Protein AF-0000000069292881 (afdb_homodimer)

Nearest PDB structures (foldseek):
  3htm-assembly1_B  TM=8.648E-01  e=7.165E-11  Homo sapiens
  4j8z-assembly1_A  TM=8.989E-01  e=6.958E-10  Homo sapiens
  4eoz-assembly2_A  TM=9.038E-01  e=1.812E-09  Homo sapiens
  8dwt-assembly1_B  TM=8.229E-01  e=1.657E-08  Homo sapiens
  8gq6-assembly1_A  TM=7.902E-01  e=1.306E-06  Homo sapiens

pLDDT: mean 70.7, std 28.18, range [20.44, 98.12]

Structure (mmCIF, N/CA/C/O backbone):
data_AF-0000000069292881-model_v1
#
loop_
_entity.id
_entity.type
_entity.pdbx_description
1 polymer 'BTB domain-containing protein'
#
loop_
_atom_site.group_PDB
_atom_site.id
_atom_site.type_symbol
_atom_site.label_atom_id
_atom_site.label_alt_id
_atom_site.label_comp_id
_atom_site.label_asym_id
_atom_site.label_entity_id
_atom_site.label_seq_id
_atom_site.pdbx_PDB_ins_code
_atom_site.Cartn_x
_atom_site.Cartn_y
_atom_site.Cartn_z
_atom_site.occupancy
_atom_site.B_iso_or_equiv
_atom_site.auth_seq_id
_atom_site.auth_comp_id
_atom_site.auth_asym_id
_atom_site.auth_atom_id
_atom_site.pdbx_PDB_model_num
ATOM 1 N N . MET A 1 1 ? 33.969 -64.875 -7.254 1 25.94 1 MET A N 1
ATOM 2 C CA . MET A 1 1 ? 33.594 -64.188 -6.016 1 25.94 1 MET A CA 1
ATOM 3 C C . MET A 1 1 ? 34 -62.75 -6.012 1 25.94 1 MET A C 1
ATOM 5 O O . MET A 1 1 ? 34.406 -62.219 -4.977 1 25.94 1 MET A O 1
ATOM 9 N N . GLU A 1 2 ? 34.031 -62.062 -7.16 1 20.44 2 GLU A N 1
ATOM 10 C CA . GLU A 1 2 ? 34.719 -60.844 -7.547 1 20.44 2 GLU A CA 1
ATOM 11 C C . GLU A 1 2 ? 34.062 -59.625 -6.945 1 20.44 2 GLU A C 1
ATOM 13 O O . GLU A 1 2 ? 32.844 -59.406 -7.137 1 20.44 2 GLU A O 1
ATOM 18 N N . ALA A 1 3 ? 34.625 -59.125 -5.781 1 24.98 3 ALA A N 1
ATOM 19 C CA . ALA A 1 3 ? 34.375 -58.031 -4.832 1 24.98 3 ALA A CA 1
ATOM 20 C C . ALA A 1 3 ? 34.312 -56.688 -5.543 1 24.98 3 ALA A C 1
ATOM 22 O O . ALA A 1 3 ? 35.344 -56.094 -5.828 1 24.98 3 ALA A O 1
ATOM 23 N N . THR A 1 4 ? 33.656 -56.625 -6.742 1 24.36 4 THR A N 1
ATOM 24 C CA . THR A 1 4 ? 33.75 -55.406 -7.531 1 24.36 4 THR A CA 1
ATOM 25 C C . THR A 1 4 ? 33.312 -54.188 -6.719 1 24.36 4 THR A C 1
ATOM 27 O O . THR A 1 4 ? 32.156 -54.156 -6.262 1 24.36 4 THR A O 1
ATOM 30 N N . LEU A 1 5 ? 34.156 -53.531 -6.012 1 27.02 5 LEU A N 1
ATOM 31 C CA . LEU A 1 5 ? 34.188 -52.375 -5.133 1 27.02 5 LEU A CA 1
ATOM 32 C C . LEU A 1 5 ? 33.5 -51.156 -5.793 1 27.02 5 LEU A C 1
ATOM 34 O O . LEU A 1 5 ? 34 -50.656 -6.805 1 27.02 5 LEU A O 1
ATOM 38 N N . LEU A 1 6 ? 32.188 -51.25 -5.98 1 27.22 6 LEU A N 1
ATOM 39 C CA . LEU A 1 6 ? 31.375 -50.156 -6.57 1 27.22 6 LEU A CA 1
ATOM 40 C C . LEU A 1 6 ? 31.688 -48.844 -5.902 1 27.22 6 LEU A C 1
ATOM 42 O O . LEU A 1 6 ? 31.578 -48.719 -4.68 1 27.22 6 LEU A O 1
ATOM 46 N N . ARG A 1 7 ? 32.719 -48.156 -6.43 1 26.05 7 ARG A N 1
ATOM 47 C CA . ARG A 1 7 ? 33.219 -46.812 -6.074 1 26.05 7 ARG A CA 1
ATOM 48 C C . ARG A 1 7 ? 32.062 -45.812 -5.996 1 26.05 7 ARG A C 1
ATOM 50 O O . ARG A 1 7 ? 31.328 -45.625 -6.969 1 26.05 7 ARG A O 1
ATOM 57 N N . LEU A 1 8 ? 31.391 -45.719 -4.848 1 27.27 8 LEU A N 1
ATOM 58 C CA . LEU A 1 8 ? 30.391 -44.781 -4.391 1 27.27 8 LEU A CA 1
ATOM 59 C C . LEU A 1 8 ? 30.812 -43.344 -4.699 1 27.27 8 LEU A C 1
ATOM 61 O O . LEU A 1 8 ? 31.812 -42.844 -4.152 1 27.27 8 LEU A O 1
ATOM 65 N N . ARG A 1 9 ? 30.766 -43 -6.07 1 23.75 9 ARG A N 1
ATOM 66 C CA . ARG A 1 9 ? 31.125 -41.656 -6.492 1 23.75 9 ARG A CA 1
ATOM 67 C C . ARG A 1 9 ? 30.359 -40.625 -5.684 1 23.75 9 ARG A C 1
ATOM 69 O O . ARG A 1 9 ? 29.141 -40.719 -5.527 1 23.75 9 ARG A O 1
ATOM 76 N N . SER A 1 10 ? 30.938 -40 -4.676 1 25.11 10 SER A N 1
ATOM 77 C CA . SER A 1 10 ? 30.578 -38.938 -3.75 1 25.11 10 SER A CA 1
ATOM 78 C C . SER A 1 10 ? 30.094 -37.719 -4.496 1 25.11 10 SER A C 1
ATOM 80 O O . SER A 1 10 ? 30.906 -36.969 -5.051 1 25.11 10 SER A O 1
ATOM 82 N N . ASP A 1 11 ? 29.141 -37.812 -5.391 1 23.02 11 ASP A N 1
ATOM 83 C CA . ASP A 1 11 ? 28.75 -36.625 -6.156 1 23.02 11 ASP A CA 1
ATOM 84 C C . ASP A 1 11 ? 28.406 -35.469 -5.234 1 23.02 11 ASP A C 1
ATOM 86 O O . ASP A 1 11 ? 27.547 -35.594 -4.355 1 23.02 11 ASP A O 1
ATOM 90 N N . HIS A 1 12 ? 29.328 -34.594 -4.934 1 24.52 12 HIS A N 1
ATOM 91 C CA . HIS A 1 12 ? 29.281 -33.312 -4.25 1 24.52 12 HIS A CA 1
ATOM 92 C C . HIS A 1 12 ? 28.203 -32.406 -4.852 1 24.52 12 HIS A C 1
ATOM 94 O O . HIS A 1 12 ? 28.281 -32.031 -6.023 1 24.52 12 HIS A O 1
ATOM 100 N N . GLN A 1 13 ? 26.969 -32.719 -4.633 1 21.7 13 GLN A N 1
ATOM 101 C CA . GLN A 1 13 ? 25.828 -31.922 -5.066 1 21.7 13 GLN A CA 1
ATOM 102 C C . GLN A 1 13 ? 26.047 -30.453 -4.715 1 21.7 13 GLN A C 1
ATOM 104 O O . GLN A 1 13 ? 26.156 -30.094 -3.539 1 21.7 13 GLN A O 1
ATOM 109 N N . GLN A 1 14 ? 26.75 -29.656 -5.555 1 21.75 14 GLN A N 1
ATOM 110 C CA . GLN A 1 14 ? 26.953 -28.203 -5.477 1 21.75 14 GLN A CA 1
ATOM 111 C C . GLN A 1 14 ? 25.625 -27.484 -5.258 1 21.75 14 GLN A C 1
ATOM 113 O O . GLN A 1 14 ? 24.641 -27.75 -5.949 1 21.75 14 GLN A O 1
ATOM 118 N N . GLN A 1 15 ? 25.25 -27.125 -4.062 1 21.77 15 GLN A N 1
ATOM 119 C CA . GLN A 1 15 ? 24.172 -26.266 -3.566 1 21.77 15 GLN A CA 1
ATOM 120 C C . GLN A 1 15 ? 24.031 -25.016 -4.426 1 21.77 15 GLN A C 1
ATOM 122 O O . GLN A 1 15 ? 24.953 -24.188 -4.492 1 21.77 15 GLN A O 1
ATOM 127 N N . GLN A 1 16 ? 23.562 -25.156 -5.641 1 21.02 16 GLN A N 1
ATOM 128 C CA . GLN A 1 16 ? 23.359 -23.984 -6.484 1 21.02 16 GLN A CA 1
ATOM 129 C C . GLN A 1 16 ? 22.719 -22.844 -5.691 1 21.02 16 GLN A C 1
ATOM 131 O O . GLN A 1 16 ? 21.734 -23.047 -4.969 1 21.02 16 GLN A O 1
ATOM 136 N N . ASP A 1 17 ? 23.453 -21.922 -5.27 1 26.08 17 ASP A N 1
ATOM 137 C CA . ASP A 1 17 ? 23.219 -20.594 -4.699 1 26.08 17 ASP A CA 1
ATOM 138 C C . ASP A 1 17 ? 22.078 -19.891 -5.434 1 26.08 17 ASP A C 1
ATOM 140 O O . ASP A 1 17 ? 22.156 -19.688 -6.648 1 26.08 17 ASP A O 1
ATOM 144 N N . HIS A 1 18 ? 20.953 -20.312 -5.234 1 26.83 18 HIS A N 1
ATOM 145 C CA . HIS A 1 18 ? 19.797 -19.656 -5.824 1 26.83 18 HIS A CA 1
ATOM 146 C C . HIS A 1 18 ? 19.953 -18.141 -5.801 1 26.83 18 HIS A C 1
ATOM 148 O O . HIS A 1 18 ? 20.25 -17.562 -4.754 1 26.83 18 HIS A O 1
ATOM 154 N N . PRO A 1 19 ? 20.281 -17.531 -6.914 1 26.12 19 PRO A N 1
ATOM 155 C CA . PRO A 1 19 ? 20.438 -16.078 -7.004 1 26.12 19 PRO A CA 1
ATOM 156 C C . PRO A 1 19 ? 19.328 -15.312 -6.297 1 26.12 19 PRO A C 1
ATOM 158 O O . PRO A 1 19 ? 18.172 -15.719 -6.352 1 26.12 19 PRO A O 1
ATOM 161 N N . SER A 1 20 ? 19.531 -14.82 -5.164 1 29.95 20 SER A N 1
ATOM 162 C CA . SER A 1 20 ? 18.766 -13.867 -4.379 1 29.95 20 SER A CA 1
ATOM 163 C C . SER A 1 20 ? 18.078 -12.836 -5.277 1 29.95 20 SER A C 1
ATOM 165 O O . SER A 1 20 ? 18.734 -12.242 -6.141 1 29.95 20 SER A O 1
ATOM 167 N N . ALA A 1 21 ? 16.844 -12.992 -5.762 1 32.41 21 ALA A N 1
ATOM 168 C CA . ALA A 1 21 ? 15.984 -12.07 -6.496 1 32.41 21 ALA A CA 1
ATOM 169 C C . ALA A 1 21 ? 16.266 -10.617 -6.113 1 32.41 21 ALA A C 1
ATOM 171 O O . ALA A 1 21 ? 16.234 -10.266 -4.934 1 32.41 21 ALA A O 1
ATOM 172 N N . SER A 1 22 ? 17.125 -9.922 -6.84 1 30.88 22 SER A N 1
ATOM 173 C CA . SER A 1 22 ? 17.75 -8.609 -6.672 1 30.88 22 SER A CA 1
ATOM 174 C C . SER A 1 22 ? 16.703 -7.527 -6.441 1 30.88 22 SER A C 1
ATOM 176 O O . SER A 1 22 ? 15.898 -7.238 -7.328 1 30.88 22 SER A O 1
ATOM 178 N N . CYS A 1 23 ? 15.656 -7.613 -5.543 1 37.75 23 CYS A N 1
ATOM 179 C CA . CYS A 1 23 ? 15.375 -6.219 -5.227 1 37.75 23 CYS A CA 1
ATOM 180 C C . CYS A 1 23 ? 16.641 -5.375 -5.281 1 37.75 23 CYS A C 1
ATOM 182 O O . CYS A 1 23 ? 17.516 -5.516 -4.426 1 37.75 23 CYS A O 1
ATOM 184 N N . GLN A 1 24 ? 17.375 -5.551 -6.465 1 29.58 24 GLN A N 1
ATOM 185 C CA . GLN A 1 24 ? 18.641 -4.816 -6.535 1 29.58 24 GLN A CA 1
ATOM 186 C C . GLN A 1 24 ? 18.625 -3.604 -5.609 1 29.58 24 GLN A C 1
ATOM 188 O O . GLN A 1 24 ? 17.656 -2.848 -5.586 1 29.58 24 GLN A O 1
ATOM 193 N N . ASN A 1 25 ? 19.234 -3.734 -4.527 1 31.98 25 ASN A N 1
ATOM 194 C CA . ASN A 1 25 ? 19.844 -2.609 -3.84 1 31.98 25 ASN A CA 1
ATOM 195 C C . ASN A 1 25 ? 20.5 -1.638 -4.824 1 31.98 25 ASN A C 1
ATOM 197 O O . ASN A 1 25 ? 21.672 -1.776 -5.152 1 31.98 25 ASN A O 1
ATOM 201 N N . GLN A 1 26 ? 20.094 -1.604 -6.121 1 29.3 26 GLN A N 1
ATOM 202 C CA . GLN A 1 26 ? 20.828 -0.495 -6.723 1 29.3 26 GLN A CA 1
ATOM 203 C C . GLN A 1 26 ? 21.016 0.642 -5.723 1 29.3 26 GLN A C 1
ATOM 205 O O . GLN A 1 26 ? 20.047 1.205 -5.219 1 29.3 26 GLN A O 1
ATOM 210 N N . THR A 1 27 ? 22.062 0.518 -4.98 1 30.09 27 THR A N 1
ATOM 211 C CA . THR A 1 27 ? 22.672 1.612 -4.234 1 30.09 27 THR A CA 1
ATOM 212 C C . THR A 1 27 ? 22.656 2.898 -5.055 1 30.09 27 THR A C 1
ATOM 214 O O . THR A 1 27 ? 23.656 3.234 -5.703 1 30.09 27 THR A O 1
ATOM 217 N N . HIS A 1 28 ? 21.938 2.994 -6.215 1 30.83 28 HIS A N 1
ATOM 218 C CA . HIS A 1 28 ? 22.125 4.398 -6.566 1 30.83 28 HIS A CA 1
ATOM 219 C C . HIS A 1 28 ? 22.172 5.277 -5.324 1 30.83 28 HIS A C 1
ATOM 221 O O . HIS A 1 28 ? 21.312 5.18 -4.453 1 30.83 28 HIS A O 1
ATOM 227 N N . HIS A 1 29 ? 23.375 5.344 -4.836 1 31.08 29 HIS A N 1
ATOM 228 C CA . HIS A 1 29 ? 23.734 6.418 -3.916 1 31.08 29 HIS A CA 1
ATOM 229 C C . HIS A 1 29 ? 22.797 7.613 -4.074 1 31.08 29 HIS A C 1
ATOM 231 O O . HIS A 1 29 ? 23.016 8.469 -4.938 1 31.08 29 HIS A O 1
ATOM 237 N N . THR A 1 30 ? 21.562 7.398 -4.473 1 33.5 30 THR A N 1
ATOM 238 C CA . THR A 1 30 ? 20.906 8.703 -4.5 1 33.5 30 THR A CA 1
ATOM 239 C C . THR A 1 30 ? 21.234 9.5 -3.236 1 33.5 30 THR A C 1
ATOM 241 O O . THR A 1 30 ? 21.062 9 -2.123 1 33.5 30 THR A O 1
ATOM 244 N N . PRO A 1 31 ? 22.266 10.273 -3.26 1 33.78 31 PRO A N 1
ATOM 245 C CA . PRO A 1 31 ? 22.672 11.125 -2.133 1 33.78 31 PRO A CA 1
ATOM 246 C C . PRO A 1 31 ? 21.562 11.281 -1.092 1 33.78 31 PRO A C 1
ATOM 248 O O . PRO A 1 31 ? 21.797 11.062 0.099 1 33.78 31 PRO A O 1
ATOM 251 N N . GLN A 1 32 ? 20.969 12.414 -1.1 1 34.84 32 GLN A N 1
ATOM 252 C CA . GLN A 1 32 ? 20 12.961 -0.154 1 34.84 32 GLN A CA 1
ATOM 253 C C . GLN A 1 32 ? 18.812 12.023 0.026 1 34.84 32 GLN A C 1
ATOM 255 O O . GLN A 1 32 ? 18.438 11.297 -0.899 1 34.84 32 GLN A O 1
ATOM 260 N N . GLY A 1 33 ? 17.891 11.711 1.254 1 42.59 33 GLY A N 1
ATOM 261 C CA . GLY A 1 33 ? 16.781 10.891 1.686 1 42.59 33 GLY A CA 1
ATOM 262 C C . GLY A 1 33 ? 15.859 10.484 0.546 1 42.59 33 GLY A C 1
ATOM 263 O O . GLY A 1 33 ? 14.945 11.227 0.187 1 42.59 33 GLY A O 1
ATOM 264 N N . ALA A 1 34 ? 16.312 9.891 -0.416 1 46.88 34 ALA A N 1
ATOM 265 C CA . ALA A 1 34 ? 15.555 9.461 -1.585 1 46.88 34 ALA A CA 1
ATOM 266 C C . ALA A 1 34 ? 14.156 9 -1.187 1 46.88 34 ALA A C 1
ATOM 268 O O . ALA A 1 34 ? 14 8.18 -0.276 1 46.88 34 ALA A O 1
ATOM 269 N N . GLN A 1 35 ? 13.195 9.812 -1.247 1 63.34 35 GLN A N 1
ATOM 270 C CA . GLN A 1 35 ? 11.766 9.758 -0.965 1 63.34 35 GLN A CA 1
ATOM 271 C C . GLN A 1 35 ? 11.117 8.539 -1.624 1 63.34 35 GLN A C 1
ATOM 273 O O . GLN A 1 35 ? 11.141 8.406 -2.85 1 63.34 35 GLN A O 1
ATOM 278 N N . GLY A 1 36 ? 11.164 7.352 -0.9 1 83.31 36 GLY A N 1
ATOM 279 C CA . GLY A 1 36 ? 10.57 6.164 -1.493 1 83.31 36 GLY A CA 1
ATOM 280 C C . GLY A 1 36 ? 9.109 6.344 -1.852 1 83.31 36 GLY A C 1
ATOM 281 O O . GLY A 1 36 ? 8.406 7.141 -1.229 1 83.31 36 GLY A O 1
ATOM 282 N N . SER A 1 37 ? 8.734 5.898 -3.055 1 93.5 37 SER A N 1
ATOM 283 C CA . SER A 1 37 ? 7.336 5.82 -3.477 1 93.5 37 SER A CA 1
ATOM 284 C C . SER A 1 37 ? 6.559 4.828 -2.619 1 93.5 37 SER A C 1
ATOM 286 O O . SER A 1 37 ? 7.141 4.113 -1.8 1 93.5 37 SER A O 1
ATOM 288 N N . LEU A 1 38 ? 5.316 4.93 -2.764 1 96.75 38 LEU A N 1
ATOM 289 C CA . LEU A 1 38 ? 4.441 3.949 -2.133 1 96.75 38 LEU A CA 1
ATOM 290 C C . LEU A 1 38 ? 4.91 2.529 -2.43 1 96.75 38 LEU A C 1
ATOM 292 O O . LEU A 1 38 ? 5.082 1.723 -1.511 1 96.75 38 LEU A O 1
ATOM 296 N N . ALA A 1 39 ? 5.203 2.264 -3.66 1 96.75 39 ALA A N 1
ATOM 297 C CA . ALA A 1 39 ? 5.648 0.941 -4.09 1 96.75 39 ALA A CA 1
ATOM 298 C C . ALA A 1 39 ? 6.984 0.58 -3.447 1 96.75 39 ALA A C 1
ATOM 300 O O . ALA A 1 39 ? 7.188 -0.558 -3.016 1 96.75 39 ALA A O 1
ATOM 301 N N . ASP A 1 40 ? 7.863 1.501 -3.398 1 96 40 ASP A N 1
ATOM 302 C CA . ASP A 1 40 ? 9.172 1.257 -2.805 1 96 40 ASP A CA 1
ATOM 303 C C . ASP A 1 40 ? 9.055 0.895 -1.327 1 96 40 ASP A C 1
ATOM 305 O O . ASP A 1 40 ? 9.703 -0.036 -0.853 1 96 40 ASP A O 1
ATOM 309 N N . ASP A 1 41 ? 8.281 1.628 -0.658 1 97.25 41 ASP A N 1
ATOM 310 C CA . ASP A 1 41 ? 8.109 1.397 0.773 1 97.25 41 ASP A CA 1
ATOM 311 C C . ASP A 1 41 ? 7.469 0.036 1.037 1 97.25 41 ASP A C 1
ATOM 313 O O . ASP A 1 41 ? 7.906 -0.7 1.924 1 97.25 41 ASP A O 1
ATOM 317 N N . PHE A 1 42 ? 6.504 -0.301 0.269 1 97.81 42 PHE A N 1
ATOM 318 C CA . PHE A 1 42 ? 5.828 -1.576 0.483 1 97.81 42 PHE A CA 1
ATOM 319 C C . PHE A 1 42 ? 6.703 -2.736 0.021 1 97.81 42 PHE A C 1
ATOM 321 O O . PHE A 1 42 ? 6.648 -3.826 0.592 1 97.81 42 PHE A O 1
ATOM 328 N N . CYS A 1 43 ? 7.488 -2.502 -0.985 1 96.88 43 CYS A N 1
ATOM 329 C CA . CYS A 1 43 ? 8.469 -3.518 -1.365 1 96.88 43 CYS A CA 1
ATOM 330 C C . CYS A 1 43 ? 9.414 -3.818 -0.212 1 96.88 43 CYS A C 1
ATOM 332 O O . CYS A 1 43 ? 9.664 -4.984 0.105 1 96.88 43 CYS A O 1
ATOM 334 N N . ARG A 1 44 ? 9.906 -2.789 0.341 1 96.75 44 ARG A N 1
ATOM 335 C CA . ARG A 1 44 ? 10.812 -2.957 1.471 1 96.75 44 ARG A CA 1
ATOM 336 C C . ARG A 1 44 ? 10.125 -3.672 2.627 1 96.75 44 ARG A C 1
ATOM 338 O O . ARG A 1 44 ? 10.719 -4.527 3.279 1 96.75 44 ARG A O 1
ATOM 345 N N . LEU A 1 45 ? 8.922 -3.295 2.865 1 97.25 45 LEU A N 1
ATOM 346 C CA . LEU A 1 45 ? 8.125 -3.961 3.889 1 97.25 45 LEU A CA 1
ATOM 347 C C . LEU A 1 45 ? 8.055 -5.461 3.633 1 97.25 45 LEU A C 1
ATOM 349 O O . LEU A 1 45 ? 8.328 -6.262 4.531 1 97.25 45 LEU A O 1
ATOM 353 N N . TRP A 1 46 ? 7.695 -5.801 2.486 1 97.44 46 TRP A N 1
ATOM 354 C CA . TRP A 1 46 ? 7.527 -7.203 2.107 1 97.44 46 TRP A CA 1
ATOM 355 C C . TRP A 1 46 ? 8.836 -7.969 2.26 1 97.44 46 TRP A C 1
ATOM 357 O O . TRP A 1 46 ? 8.867 -9.055 2.85 1 97.44 46 TRP A O 1
ATOM 367 N N . ARG A 1 47 ? 9.859 -7.398 1.83 1 95.94 47 ARG A N 1
ATOM 368 C CA . ARG A 1 47 ? 11.156 -8.07 1.832 1 95.94 47 ARG A CA 1
ATOM 369 C C . ARG A 1 47 ? 11.68 -8.242 3.254 1 95.94 47 ARG A C 1
ATOM 371 O O . ARG A 1 47 ? 12.367 -9.219 3.553 1 95.94 47 ARG A O 1
ATOM 378 N N . SER A 1 48 ? 11.406 -7.328 4.035 1 96.25 48 SER A N 1
ATOM 379 C CA . SER A 1 48 ? 11.898 -7.387 5.406 1 96.25 48 SER A CA 1
ATOM 380 C C . SER A 1 48 ? 11.094 -8.383 6.242 1 96.25 48 SER A C 1
ATOM 382 O O . SER A 1 48 ? 11.586 -8.891 7.25 1 96.25 48 SER A O 1
ATOM 384 N N . GLY A 1 49 ? 9.844 -8.594 5.91 1 96 49 GLY A N 1
ATOM 385 C CA . GLY A 1 49 ? 8.961 -9.453 6.676 1 96 49 GLY A CA 1
ATOM 386 C C . GLY A 1 49 ? 8.438 -8.797 7.941 1 96 49 GLY A C 1
ATOM 387 O O . GLY A 1 49 ? 7.715 -9.43 8.719 1 96 49 GLY A O 1
ATOM 388 N N . GLU A 1 50 ? 8.867 -7.551 8.117 1 94.81 50 GLU A N 1
ATOM 389 C CA . GLU A 1 50 ? 8.414 -6.832 9.297 1 94.81 50 GLU A CA 1
ATOM 390 C C . GLU A 1 50 ? 6.891 -6.707 9.32 1 94.81 50 GLU A C 1
ATOM 392 O O . GLU A 1 50 ? 6.27 -6.445 8.297 1 94.81 50 GLU A O 1
ATOM 397 N N . MET A 1 51 ? 6.27 -7.008 10.547 1 92.88 51 MET A N 1
ATOM 398 C CA . MET A 1 51 ? 4.848 -6.844 10.82 1 92.88 51 MET A CA 1
ATOM 399 C C . MET A 1 51 ? 4.02 -7.844 10.016 1 92.88 51 MET A C 1
ATOM 401 O O . MET A 1 51 ? 2.82 -7.641 9.812 1 92.88 51 MET A O 1
ATOM 405 N N . SER A 1 52 ? 4.656 -8.852 9.422 1 95.5 52 SER A N 1
ATOM 406 C CA . SER A 1 52 ? 3.91 -9.875 8.711 1 95.5 52 SER A CA 1
ATOM 407 C C . SER A 1 52 ? 2.92 -10.586 9.625 1 95.5 52 SER A C 1
ATOM 409 O O . SER A 1 52 ? 3.221 -10.828 10.797 1 95.5 52 SER A O 1
ATOM 411 N N . ASP A 1 53 ? 1.754 -10.906 9.07 1 92.94 53 ASP A N 1
ATOM 412 C CA . ASP A 1 53 ? 0.734 -11.57 9.883 1 92.94 53 ASP A CA 1
ATOM 413 C C . ASP A 1 53 ? 0.056 -12.688 9.102 1 92.94 53 ASP A C 1
ATOM 415 O O . ASP A 1 53 ? -0.966 -13.227 9.531 1 92.94 53 ASP A O 1
ATOM 419 N N . VAL A 1 54 ? 0.582 -13.055 7.949 1 95.62 54 VAL A N 1
ATOM 420 C CA . VAL A 1 54 ? 0.121 -14.172 7.133 1 95.62 54 VAL A CA 1
ATOM 421 C C . VAL A 1 54 ? 1.321 -14.945 6.59 1 95.62 54 VAL A C 1
ATOM 423 O O . VAL A 1 54 ? 2.336 -14.352 6.223 1 95.62 54 VAL A O 1
ATOM 426 N N . VAL A 1 55 ? 1.184 -16.219 6.559 1 96.69 55 VAL A N 1
ATOM 427 C CA . VAL A 1 55 ? 2.17 -17.078 5.898 1 96.69 55 VAL A CA 1
ATOM 428 C C . VAL A 1 55 ? 1.513 -17.844 4.754 1 96.69 55 VAL A C 1
ATOM 430 O O . VAL A 1 55 ? 0.504 -18.516 4.953 1 96.69 55 VAL A O 1
ATOM 433 N N . LEU A 1 56 ? 2.078 -17.703 3.611 1 97.31 56 LEU A N 1
ATOM 434 C CA . LEU A 1 56 ? 1.685 -18.5 2.459 1 97.31 56 LEU A CA 1
ATOM 435 C C . LEU A 1 56 ? 2.535 -19.766 2.357 1 97.31 56 LEU A C 1
ATOM 437 O O . LEU A 1 56 ? 3.752 -19.688 2.176 1 97.31 56 LEU A O 1
ATOM 441 N N . LYS A 1 57 ? 1.899 -20.859 2.488 1 97.75 57 LYS A N 1
ATOM 442 C CA . LYS A 1 57 ? 2.596 -22.125 2.34 1 97.75 57 LYS A CA 1
ATOM 443 C C . LYS A 1 57 ? 2.475 -22.656 0.915 1 97.75 57 LYS A C 1
ATOM 445 O O . LYS A 1 57 ? 1.372 -22.953 0.445 1 97.75 57 LYS A O 1
ATOM 450 N N . VAL A 1 58 ? 3.57 -22.766 0.268 1 97.44 58 VAL A N 1
ATOM 451 C CA . VAL A 1 58 ? 3.641 -23.266 -1.104 1 97.44 58 VAL A CA 1
ATOM 452 C C . VAL A 1 58 ? 4.516 -24.516 -1.163 1 97.44 58 VAL A C 1
ATOM 454 O O . VAL A 1 58 ? 5.742 -24.406 -1.271 1 97.44 58 VAL A O 1
ATOM 457 N N . GLY A 1 59 ? 3.865 -25.656 -1.168 1 94.81 59 GLY A N 1
ATOM 458 C CA . GLY A 1 59 ? 4.645 -26.875 -0.998 1 94.81 59 GLY A CA 1
ATOM 459 C C . GLY A 1 59 ? 5.441 -26.891 0.292 1 94.81 59 GLY A C 1
ATOM 460 O O . GLY A 1 59 ? 4.871 -26.781 1.381 1 94.81 59 GLY A O 1
ATOM 461 N N . ARG A 1 60 ? 6.727 -26.969 0.199 1 95.44 60 ARG A N 1
ATOM 462 C CA . ARG A 1 60 ? 7.605 -27.016 1.364 1 95.44 60 ARG A CA 1
ATOM 463 C C . ARG A 1 60 ? 8.094 -25.609 1.733 1 95.44 60 ARG A C 1
ATOM 465 O O . ARG A 1 60 ? 8.742 -25.438 2.768 1 95.44 60 ARG A O 1
ATOM 472 N N . ASP A 1 61 ? 7.781 -24.719 0.904 1 97.62 61 ASP A N 1
ATOM 473 C CA . ASP A 1 61 ? 8.273 -23.359 1.102 1 97.62 61 ASP A CA 1
ATOM 474 C C . ASP A 1 61 ? 7.219 -22.484 1.791 1 97.62 61 ASP A C 1
ATOM 476 O O . ASP A 1 61 ? 6.035 -22.828 1.802 1 97.62 61 ASP A O 1
ATOM 480 N N . GLU A 1 62 ? 7.715 -21.469 2.361 1 97 62 GLU A N 1
ATOM 481 C CA . GLU A 1 62 ? 6.852 -20.5 3.031 1 97 62 GLU A CA 1
ATOM 482 C C . GLU A 1 62 ? 7.195 -19.078 2.611 1 97 62 GLU A C 1
ATOM 484 O O . GLU A 1 62 ? 8.367 -18.75 2.404 1 97 62 GLU A O 1
ATOM 489 N N . LEU A 1 63 ? 6.176 -18.203 2.484 1 97.19 63 LEU A N 1
ATOM 490 C CA . LEU A 1 63 ? 6.32 -16.781 2.186 1 97.19 63 LEU A CA 1
ATOM 491 C C . LEU A 1 63 ? 5.543 -15.945 3.189 1 97.19 63 LEU A C 1
ATOM 493 O O . LEU A 1 63 ? 4.336 -16.125 3.363 1 97.19 63 LEU A O 1
ATOM 497 N N . GLN A 1 64 ? 6.285 -15.086 3.871 1 97.44 64 GLN A N 1
ATOM 498 C CA . GLN A 1 64 ? 5.609 -14.148 4.766 1 97.44 64 GLN A CA 1
ATOM 499 C C . GLN A 1 64 ? 4.938 -13.023 3.982 1 97.44 64 GLN A C 1
ATOM 501 O O . GLN A 1 64 ? 5.492 -12.531 3 1 97.44 64 GLN A O 1
ATOM 506 N N . ALA A 1 65 ? 3.748 -12.641 4.387 1 97.62 65 ALA A N 1
ATOM 507 C CA . ALA A 1 65 ? 2.996 -11.57 3.738 1 97.62 65 ALA A CA 1
ATOM 508 C C . ALA A 1 65 ? 2.119 -10.828 4.742 1 97.62 65 ALA A C 1
ATOM 510 O O . ALA A 1 65 ? 2.195 -11.078 5.945 1 97.62 65 ALA A O 1
ATOM 511 N N . HIS A 1 66 ? 1.423 -9.922 4.344 1 96.88 66 HIS A N 1
ATOM 512 C CA . HIS A 1 66 ? 0.569 -9.094 5.188 1 96.88 66 HIS A CA 1
ATOM 513 C C . HIS A 1 66 ? -0.895 -9.211 4.777 1 96.88 66 HIS A C 1
ATOM 515 O O . HIS A 1 66 ? -1.236 -8.992 3.611 1 96.88 66 HIS A O 1
ATOM 521 N N . ARG A 1 67 ? -1.69 -9.531 5.711 1 96.19 67 ARG A N 1
ATOM 522 C CA . ARG A 1 67 ? -3.119 -9.734 5.5 1 96.19 67 ARG A CA 1
ATOM 523 C C . ARG A 1 67 ? -3.746 -8.547 4.781 1 96.19 67 ARG A C 1
ATOM 525 O O . ARG A 1 67 ? -4.477 -8.719 3.805 1 96.19 67 ARG A O 1
ATOM 532 N N . LEU A 1 68 ? -3.473 -7.379 5.262 1 96.12 68 LEU A N 1
ATOM 533 C CA . LEU A 1 68 ? -4.055 -6.156 4.719 1 96.12 68 LEU A CA 1
ATOM 534 C C . LEU A 1 68 ? -3.734 -6.016 3.236 1 96.12 68 LEU A C 1
ATOM 536 O O . LEU A 1 68 ? -4.621 -5.719 2.432 1 96.12 68 LEU A O 1
ATOM 540 N N . VAL A 1 69 ? -2.467 -6.242 2.836 1 98.12 69 VAL A N 1
ATOM 541 C CA . VAL A 1 69 ? -2.027 -6.066 1.457 1 98.12 69 VAL A CA 1
ATOM 542 C C . VAL A 1 69 ? -2.695 -7.109 0.564 1 98.12 69 VAL A C 1
ATOM 544 O O . VAL A 1 69 ? -3.254 -6.777 -0.483 1 98.12 69 VAL A O 1
ATOM 547 N N . LEU A 1 70 ? -2.654 -8.344 0.998 1 97.12 70 LEU A N 1
ATOM 548 C CA . LEU A 1 70 ? -3.262 -9.414 0.205 1 97.12 70 LEU A CA 1
ATOM 549 C C . LEU A 1 70 ? -4.758 -9.18 0.037 1 97.12 70 LEU A C 1
ATOM 551 O O . LEU A 1 70 ? -5.297 -9.32 -1.063 1 97.12 70 LEU A O 1
ATOM 555 N N . ALA A 1 71 ? -5.426 -8.766 1.095 1 96.25 71 ALA A N 1
ATOM 556 C CA . ALA A 1 71 ? -6.875 -8.586 1.087 1 96.25 71 ALA A CA 1
ATOM 557 C C . ALA A 1 71 ? -7.281 -7.414 0.199 1 96.25 71 ALA A C 1
ATOM 559 O O . ALA A 1 71 ? -8.305 -7.469 -0.483 1 96.25 71 ALA A O 1
ATOM 560 N N . VAL A 1 72 ? -6.504 -6.363 0.213 1 96.88 72 VAL A N 1
ATOM 561 C CA . VAL A 1 72 ? -6.879 -5.16 -0.52 1 96.88 72 VAL A CA 1
ATOM 562 C C . VAL A 1 72 ? -6.605 -5.352 -2.01 1 96.88 72 VAL A C 1
ATOM 564 O O . VAL A 1 72 ? -7.293 -4.777 -2.855 1 96.88 72 VAL A O 1
ATOM 567 N N . ARG A 1 73 ? -5.625 -6.184 -2.352 1 97.56 73 ARG A N 1
ATOM 568 C CA . ARG A 1 73 ? -5.18 -6.293 -3.736 1 97.56 73 ARG A CA 1
ATOM 569 C C . ARG A 1 73 ? -5.852 -7.469 -4.438 1 97.56 73 ARG A C 1
ATOM 571 O O . ARG A 1 73 ? -5.762 -7.602 -5.66 1 97.56 73 ARG A O 1
ATOM 578 N N . SER A 1 74 ? -6.543 -8.344 -3.678 1 96.88 74 SER A N 1
ATOM 579 C CA . SER A 1 74 ? -7.172 -9.531 -4.234 1 96.88 74 SER A CA 1
ATOM 580 C C . SER A 1 74 ? -8.461 -9.875 -3.498 1 96.88 74 SER A C 1
ATOM 582 O O . SER A 1 74 ? -8.43 -10.258 -2.328 1 96.88 74 SER A O 1
ATOM 584 N N . PRO A 1 75 ? -9.625 -9.852 -4.172 1 95.94 75 PRO A N 1
ATOM 585 C CA . PRO A 1 75 ? -10.883 -10.273 -3.551 1 95.94 75 PRO A CA 1
ATOM 586 C C . PRO A 1 75 ? -10.836 -11.711 -3.039 1 95.94 75 PRO A C 1
ATOM 588 O O . PRO A 1 75 ? -11.461 -12.023 -2.025 1 95.94 75 PRO A O 1
ATOM 591 N N . VAL A 1 76 ? -10.117 -12.531 -3.701 1 96 76 VAL A N 1
ATOM 592 C CA . VAL A 1 76 ? -10.016 -13.93 -3.309 1 96 76 VAL A CA 1
ATOM 593 C C . VAL A 1 76 ? -9.242 -14.047 -1.995 1 96 76 VAL A C 1
ATOM 595 O O . VAL A 1 76 ? -9.688 -14.719 -1.063 1 96 76 VAL A O 1
ATOM 598 N N . PHE A 1 77 ? -8.133 -13.391 -1.918 1 95.75 77 PHE A N 1
ATOM 599 C CA . PHE A 1 77 ? -7.406 -13.391 -0.656 1 95.75 77 PHE A CA 1
ATOM 600 C C . PHE A 1 77 ? -8.234 -12.742 0.449 1 95.75 77 PHE A C 1
ATOM 602 O O . PHE A 1 77 ? -8.164 -13.156 1.607 1 95.75 77 PHE A O 1
ATOM 609 N N . LYS A 1 78 ? -8.961 -11.68 0.096 1 95.25 78 LYS A N 1
ATOM 610 C CA . LYS A 1 78 ? -9.82 -11.039 1.08 1 95.25 78 LYS A CA 1
ATOM 611 C C . LYS A 1 78 ? -10.789 -12.047 1.705 1 95.25 78 LYS A C 1
ATOM 613 O O . LYS A 1 78 ? -10.961 -12.07 2.926 1 95.25 78 LYS A O 1
ATOM 618 N N . GLN A 1 79 ? -11.359 -12.828 0.916 1 93.25 79 GLN A N 1
ATOM 619 C CA . GLN A 1 79 ? -12.305 -13.844 1.386 1 93.25 79 GLN A CA 1
ATOM 620 C C . GLN A 1 79 ? -11.594 -14.922 2.191 1 93.25 79 GLN A C 1
ATOM 622 O O . GLN A 1 79 ? -12.078 -15.344 3.244 1 93.25 79 GLN A O 1
ATOM 627 N N . MET A 1 80 ? -10.406 -15.352 1.742 1 91.5 80 MET A N 1
ATOM 628 C CA . MET A 1 80 ? -9.648 -16.422 2.387 1 91.5 80 MET A CA 1
ATOM 629 C C . MET A 1 80 ? -9.195 -16 3.781 1 91.5 80 MET A C 1
ATOM 631 O O . MET A 1 80 ? -9.078 -16.828 4.68 1 91.5 80 MET A O 1
ATOM 635 N N . LEU A 1 81 ? -9.039 -14.695 3.914 1 92.31 81 LEU A N 1
ATOM 636 C CA . LEU A 1 81 ? -8.445 -14.211 5.152 1 92.31 81 LEU A CA 1
ATOM 637 C C . LEU A 1 81 ? -9.492 -13.562 6.047 1 92.31 81 LEU A C 1
ATOM 639 O O . LEU A 1 81 ? -9.156 -12.969 7.074 1 92.31 81 LEU A O 1
ATOM 643 N N . ALA A 1 82 ? -10.75 -13.539 5.637 1 85.88 82 ALA A N 1
ATOM 644 C CA . ALA A 1 82 ? -11.836 -12.906 6.379 1 85.88 82 ALA A CA 1
ATOM 645 C C . ALA A 1 82 ? -12.102 -13.633 7.691 1 85.88 82 ALA A C 1
ATOM 647 O O . ALA A 1 82 ? -12.648 -13.055 8.633 1 85.88 82 ALA A O 1
ATOM 648 N N . ALA A 1 83 ? -11.789 -14.898 7.789 1 71.19 83 ALA A N 1
ATOM 649 C CA . ALA A 1 83 ? -12.117 -15.633 9.008 1 71.19 83 ALA A CA 1
ATOM 650 C C . ALA A 1 83 ? -11.367 -15.062 10.211 1 71.19 83 ALA A C 1
ATOM 652 O O . ALA A 1 83 ? -10.227 -14.609 10.078 1 71.19 83 ALA A O 1
ATOM 653 N N . PRO A 1 84 ? -12.211 -14.797 11.297 1 62.59 84 PRO A N 1
ATOM 654 C CA . PRO A 1 84 ? -11.648 -14.242 12.531 1 62.59 84 PRO A CA 1
ATOM 655 C C . PRO A 1 84 ? -10.453 -15.039 13.047 1 62.59 84 PRO A C 1
ATOM 657 O O . PRO A 1 84 ? -10.477 -16.266 13.039 1 62.59 84 PRO A O 1
ATOM 660 N N . MET A 1 85 ? -9.367 -14.531 12.688 1 58.53 85 MET A N 1
ATOM 661 C CA . MET A 1 85 ? -8.227 -15.172 13.336 1 58.53 85 MET A CA 1
ATOM 662 C C . MET A 1 85 ? -8.078 -14.68 14.773 1 58.53 85 MET A C 1
ATOM 664 O O . MET A 1 85 ? -8.445 -13.547 15.086 1 58.53 85 MET A O 1
ATOM 668 N N . SER A 1 86 ? -7.816 -15.5 15.539 1 52.91 86 SER A N 1
ATOM 669 C CA . SER A 1 86 ? -7.445 -15.023 16.875 1 52.91 86 SER A CA 1
ATOM 670 C C . SER A 1 86 ? -6.312 -14.008 16.797 1 52.91 86 SER A C 1
ATOM 672 O O . SER A 1 86 ? -5.578 -13.953 15.805 1 52.91 86 SER A O 1
ATOM 674 N N . GLU A 1 87 ? -6.301 -12.961 17.656 1 49.06 87 GLU A N 1
ATOM 675 C CA . GLU A 1 87 ? -5.387 -11.82 17.703 1 49.06 87 GLU A CA 1
ATOM 676 C C . GLU A 1 87 ? -3.975 -12.242 17.297 1 49.06 87 GLU A C 1
ATOM 678 O O . GLU A 1 87 ? -3.252 -11.461 16.672 1 49.06 87 GLU A O 1
ATOM 683 N N . LYS A 1 88 ? -3.699 -13.477 17.812 1 50.75 88 LYS A N 1
ATOM 684 C CA . LYS A 1 88 ? -2.307 -13.914 17.734 1 50.75 88 LYS A CA 1
ATOM 685 C C . LYS A 1 88 ? -2.082 -14.82 16.516 1 50.75 88 LYS A C 1
ATOM 687 O O . LYS A 1 88 ? -0.949 -15.211 16.234 1 50.75 88 LYS A O 1
ATOM 692 N N . ALA A 1 89 ? -3.154 -14.938 15.883 1 57.84 89 ALA A N 1
ATOM 693 C CA . ALA A 1 89 ? -2.92 -16.094 15.016 1 57.84 89 ALA A CA 1
ATOM 694 C C . ALA A 1 89 ? -2.508 -15.648 13.617 1 57.84 89 ALA A C 1
ATOM 696 O O . ALA A 1 89 ? -3.119 -14.742 13.039 1 57.84 89 ALA A O 1
ATOM 697 N N . THR A 1 90 ? -1.237 -15.805 13.445 1 67.5 90 THR A N 1
ATOM 698 C CA . THR A 1 90 ? -0.766 -15.75 12.07 1 67.5 90 THR A CA 1
ATOM 699 C C . THR A 1 90 ? -1.612 -16.641 11.172 1 67.5 90 THR A C 1
ATOM 701 O O . THR A 1 90 ? -1.822 -17.812 11.477 1 67.5 90 THR A O 1
ATOM 704 N N . GLY A 1 91 ? -2.271 -15.938 10.234 1 84.62 91 GLY A N 1
ATOM 705 C CA . GLY A 1 91 ? -3.037 -16.734 9.281 1 84.62 91 GLY A CA 1
ATOM 706 C C . GLY A 1 91 ? -2.166 -17.547 8.344 1 84.62 91 GLY A C 1
ATOM 707 O O . GLY A 1 91 ? -1.109 -17.078 7.914 1 84.62 91 GLY A O 1
ATOM 708 N N . ILE A 1 92 ? -2.502 -18.859 8.242 1 91.25 92 ILE A N 1
ATOM 709 C CA . ILE A 1 92 ? -1.804 -19.703 7.281 1 91.25 92 ILE A CA 1
ATOM 710 C C . ILE A 1 92 ? -2.699 -19.953 6.07 1 91.25 92 ILE A C 1
ATOM 712 O O . ILE A 1 92 ? -3.854 -20.359 6.215 1 91.25 92 ILE A O 1
ATOM 716 N N . VAL A 1 93 ? -2.205 -19.641 4.926 1 94.19 93 VAL A N 1
ATOM 717 C CA . VAL A 1 93 ? -2.885 -19.938 3.67 1 94.19 93 VAL A CA 1
ATOM 718 C C . VAL A 1 93 ? -2.096 -20.984 2.885 1 94.19 93 VAL A C 1
ATOM 720 O O . VAL A 1 93 ? -0.945 -20.75 2.51 1 94.19 93 VAL A O 1
ATOM 723 N N . GLU A 1 94 ? -2.703 -22.094 2.623 1 95.38 94 GLU A N 1
ATOM 724 C CA . GLU A 1 94 ? -2.064 -23.141 1.834 1 95.38 94 GLU A CA 1
ATOM 725 C C . GLU A 1 94 ? -2.33 -22.953 0.344 1 95.38 94 GLU A C 1
ATOM 727 O O . GLU A 1 94 ? -3.484 -22.859 -0.081 1 95.38 94 GLU A O 1
ATOM 732 N N . ILE A 1 95 ? -1.202 -22.906 -0.35 1 96 95 ILE A N 1
ATOM 733 C CA . ILE A 1 95 ? -1.287 -22.719 -1.794 1 96 95 ILE A CA 1
ATOM 734 C C . ILE A 1 95 ? -0.672 -23.906 -2.51 1 96 95 ILE A C 1
ATOM 736 O O . ILE A 1 95 ? 0.534 -24.156 -2.408 1 96 95 ILE A O 1
ATOM 740 N N . GLY A 1 96 ? -1.479 -24.609 -3.277 1 95.56 96 GLY A N 1
ATOM 741 C CA . GLY A 1 96 ? -1.012 -25.828 -3.926 1 95.56 96 GLY A CA 1
ATOM 742 C C . GLY A 1 96 ? -1.025 -25.734 -5.441 1 95.56 96 GLY A C 1
ATOM 743 O O . GLY A 1 96 ? -0.669 -26.703 -6.129 1 95.56 96 GLY A O 1
ATOM 744 N N . ASP A 1 97 ? -1.317 -24.609 -5.969 1 93.31 97 ASP A N 1
ATOM 745 C CA . ASP A 1 97 ? -1.606 -24.547 -7.398 1 93.31 97 ASP A CA 1
ATOM 746 C C . ASP A 1 97 ? -0.565 -23.703 -8.133 1 93.31 97 ASP A C 1
ATOM 748 O O . ASP A 1 97 ? -0.768 -23.312 -9.281 1 93.31 97 ASP A O 1
ATOM 752 N N . MET A 1 98 ? 0.506 -23.375 -7.461 1 95.44 98 MET A N 1
ATOM 753 C CA . MET A 1 98 ? 1.585 -22.656 -8.125 1 95.44 98 MET A CA 1
ATOM 754 C C . MET A 1 98 ? 2.92 -22.906 -7.434 1 95.44 98 MET A C 1
ATOM 756 O O . MET A 1 98 ? 2.953 -23.344 -6.285 1 95.44 98 MET A O 1
ATOM 760 N N . SER A 1 99 ? 4.004 -22.641 -8.195 1 95.56 99 SER A N 1
ATOM 761 C CA . SER A 1 99 ? 5.352 -22.781 -7.652 1 95.56 99 SER A CA 1
ATOM 762 C C . SER A 1 99 ? 5.703 -21.609 -6.742 1 95.56 99 SER A C 1
ATOM 764 O O . SER A 1 99 ? 5.039 -20.562 -6.777 1 95.56 99 SER A O 1
ATOM 766 N N . ILE A 1 100 ? 6.758 -21.766 -5.941 1 96.56 100 ILE A N 1
ATOM 767 C CA . ILE A 1 100 ? 7.215 -20.703 -5.039 1 96.56 100 ILE A CA 1
ATOM 768 C C . ILE A 1 100 ? 7.703 -19.516 -5.848 1 96.56 100 ILE A C 1
ATOM 770 O O . ILE A 1 100 ? 7.531 -18.359 -5.434 1 96.56 100 ILE A O 1
ATOM 774 N N . GLU A 1 101 ? 8.258 -19.797 -6.965 1 94.06 101 GLU A N 1
ATOM 775 C CA . GLU A 1 101 ? 8.719 -18.719 -7.84 1 94.06 101 GLU A CA 1
ATOM 776 C C . GLU A 1 101 ? 7.559 -17.844 -8.297 1 94.06 101 GLU A C 1
ATOM 778 O O . GLU A 1 101 ? 7.641 -16.609 -8.219 1 94.06 101 GLU A O 1
ATOM 783 N N . VAL A 1 102 ? 6.5 -18.422 -8.68 1 95.06 102 VAL A N 1
ATOM 784 C CA . VAL A 1 102 ? 5.332 -17.703 -9.172 1 95.06 102 VAL A CA 1
ATOM 785 C C . VAL A 1 102 ? 4.641 -16.984 -8.016 1 95.06 102 VAL A C 1
ATOM 787 O O . VAL A 1 102 ? 4.18 -15.852 -8.164 1 95.06 102 VAL A O 1
ATOM 790 N N . ALA A 1 103 ? 4.617 -17.625 -6.871 1 97.19 103 ALA A N 1
ATOM 791 C CA . ALA A 1 103 ? 4.031 -16.984 -5.695 1 97.19 103 ALA A CA 1
ATOM 792 C C . ALA A 1 103 ? 4.781 -15.711 -5.34 1 97.19 103 ALA A C 1
ATOM 794 O O . ALA A 1 103 ? 4.168 -14.711 -4.961 1 97.19 103 ALA A O 1
ATOM 795 N N . ARG A 1 104 ? 6.055 -15.758 -5.484 1 96.5 104 ARG A N 1
ATOM 796 C CA . ARG A 1 104 ? 6.871 -14.586 -5.203 1 96.5 104 ARG A CA 1
ATOM 797 C C . ARG A 1 104 ? 6.574 -13.461 -6.191 1 96.5 104 ARG A C 1
ATOM 799 O O . ARG A 1 104 ? 6.477 -12.297 -5.801 1 96.5 104 ARG A O 1
ATOM 806 N N . LEU A 1 105 ? 6.43 -13.789 -7.422 1 95.81 105 LEU A N 1
ATOM 807 C CA . LEU A 1 105 ? 6.102 -12.797 -8.438 1 95.81 105 LEU A CA 1
ATOM 808 C C . LEU A 1 105 ? 4.719 -12.203 -8.195 1 95.81 105 LEU A C 1
ATOM 810 O O . LEU A 1 105 ? 4.52 -10.992 -8.352 1 95.81 105 LEU A O 1
ATOM 814 N N . LEU A 1 106 ? 3.781 -13.062 -7.852 1 96.88 106 LEU A N 1
ATOM 815 C CA . LEU A 1 106 ? 2.439 -12.609 -7.512 1 96.88 106 LEU A CA 1
ATOM 816 C C . LEU A 1 106 ? 2.482 -11.602 -6.367 1 96.88 106 LEU A C 1
ATOM 818 O O . LEU A 1 106 ? 1.911 -10.508 -6.473 1 96.88 106 LEU A O 1
ATOM 822 N N . CYS A 1 107 ? 3.229 -11.914 -5.336 1 97.44 107 CYS A N 1
ATOM 823 C CA . CYS A 1 107 ? 3.352 -11.023 -4.188 1 97.44 107 CYS A CA 1
ATOM 824 C C . CYS A 1 107 ? 4.066 -9.734 -4.574 1 97.44 107 CYS A C 1
ATOM 826 O O . CYS A 1 107 ? 3.668 -8.648 -4.145 1 97.44 107 CYS A O 1
ATOM 828 N N . GLU A 1 108 ? 5.09 -9.906 -5.344 1 96.75 108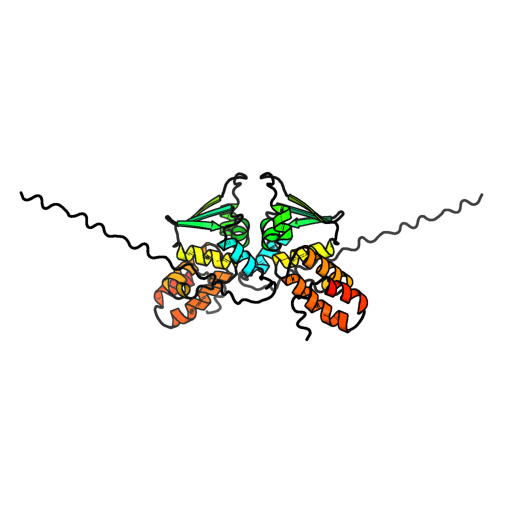 GLU A N 1
ATOM 829 C CA . GLU A 1 108 ? 5.801 -8.711 -5.773 1 96.75 108 GLU A CA 1
ATOM 830 C C . GLU A 1 108 ? 4.852 -7.719 -6.445 1 96.75 108 GLU A C 1
ATOM 832 O O . GLU A 1 108 ? 4.887 -6.52 -6.152 1 96.75 108 GLU A O 1
ATOM 837 N N . PHE A 1 109 ? 4.043 -8.203 -7.254 1 96.5 109 PHE A N 1
ATOM 838 C CA . PHE A 1 109 ? 3.084 -7.34 -7.934 1 96.5 109 PHE A CA 1
ATOM 839 C C . PHE A 1 109 ? 2.109 -6.723 -6.938 1 96.5 109 PHE A C 1
ATOM 841 O O . PHE A 1 109 ? 1.804 -5.531 -7.02 1 96.5 109 PHE A O 1
ATOM 848 N N . MET A 1 110 ? 1.625 -7.512 -6.066 1 97.75 110 MET A N 1
ATOM 849 C CA . MET A 1 110 ? 0.63 -7.027 -5.113 1 97.75 110 MET A CA 1
ATOM 850 C C . MET A 1 110 ? 1.202 -5.91 -4.246 1 97.75 110 MET A C 1
ATOM 852 O O . MET A 1 110 ? 0.477 -5 -3.846 1 97.75 110 MET A O 1
ATOM 856 N N . TYR A 1 111 ? 2.467 -5.938 -4.062 1 97.56 111 TYR A N 1
ATOM 857 C CA . TYR A 1 111 ? 3.094 -4.949 -3.195 1 97.56 111 TYR A CA 1
ATOM 858 C C . TYR A 1 111 ? 3.574 -3.744 -3.998 1 97.56 111 TYR A C 1
ATOM 860 O O . TYR A 1 111 ? 3.773 -2.662 -3.443 1 97.56 111 TYR A O 1
ATOM 868 N N . THR A 1 112 ? 3.783 -3.895 -5.32 1 96.5 112 THR A N 1
ATOM 869 C CA . THR A 1 112 ? 4.539 -2.852 -6.004 1 96.5 112 THR A CA 1
ATOM 870 C C . THR A 1 112 ? 3.861 -2.457 -7.312 1 96.5 112 THR A C 1
ATOM 872 O O . THR A 1 112 ? 4.207 -1.438 -7.914 1 96.5 112 THR A O 1
ATOM 875 N N . ASP A 1 113 ? 2.975 -3.193 -7.77 1 95 113 ASP A N 1
ATOM 876 C CA . ASP A 1 113 ? 2.285 -2.984 -9.039 1 95 113 ASP A CA 1
ATOM 877 C C . ASP A 1 113 ? 3.184 -3.348 -10.219 1 95 113 ASP A C 1
ATOM 879 O O . ASP A 1 113 ? 2.889 -2.994 -11.359 1 95 113 ASP A O 1
ATOM 883 N N . THR A 1 114 ? 4.289 -3.932 -9.969 1 92.12 114 THR A N 1
ATOM 884 C CA . THR A 1 114 ? 5.168 -4.305 -11.062 1 92.12 114 THR A CA 1
ATOM 885 C C . THR A 1 114 ? 5.941 -5.578 -10.734 1 92.12 114 THR A C 1
ATOM 887 O O . THR A 1 114 ? 5.84 -6.098 -9.617 1 92.12 114 THR A O 1
ATOM 890 N N . ILE A 1 115 ? 6.547 -6.148 -11.727 1 90.75 115 ILE A N 1
ATOM 891 C CA . ILE A 1 115 ? 7.434 -7.297 -11.586 1 90.75 115 ILE A CA 1
ATOM 892 C C . ILE A 1 115 ? 8.812 -6.957 -12.148 1 90.75 115 ILE A C 1
ATOM 894 O O . ILE A 1 115 ? 8.938 -6.574 -13.312 1 90.75 115 ILE A O 1
ATOM 898 N N . LYS A 1 116 ? 9.727 -6.543 -11.383 1 73.81 116 LYS A N 1
ATOM 899 C CA . LYS A 1 116 ? 11.047 -6.137 -11.852 1 73.81 116 LYS A CA 1
ATOM 900 C C . LYS A 1 116 ? 11.875 -7.344 -12.281 1 73.81 116 LYS A C 1
ATOM 902 O O . LYS A 1 116 ? 12.805 -7.219 -13.07 1 73.81 116 LYS A O 1
ATOM 907 N N . GLY A 1 117 ? 11.891 -8.414 -11.609 1 57.69 117 GLY A N 1
ATOM 908 C CA . GLY A 1 117 ? 12.852 -9.469 -11.906 1 57.69 117 GLY A CA 1
ATOM 909 C C . GLY A 1 117 ? 12.688 -10.047 -13.297 1 57.69 117 GLY A C 1
ATOM 910 O O . GLY A 1 117 ? 11.656 -10.656 -13.602 1 57.69 117 GLY A O 1
ATOM 911 N N . GLN A 1 118 ? 13.211 -9.359 -14.297 1 52.47 118 GLN A N 1
ATOM 912 C CA . GLN A 1 118 ? 13.312 -9.719 -15.703 1 52.47 118 GLN A CA 1
ATOM 913 C C . GLN A 1 118 ? 13.539 -11.219 -15.867 1 52.47 118 GLN A C 1
ATOM 915 O O . GLN A 1 118 ? 13.023 -11.828 -16.812 1 52.47 118 GLN A O 1
ATOM 920 N N . GLU A 1 119 ? 14.484 -11.703 -15.109 1 51.53 119 GLU A N 1
ATOM 921 C CA . GLU A 1 119 ? 14.945 -13.016 -15.562 1 51.53 119 GLU A CA 1
ATOM 922 C C . GLU A 1 119 ? 13.844 -14.062 -15.461 1 51.53 119 GLU A C 1
ATOM 924 O O . GLU A 1 119 ? 13.719 -14.93 -16.328 1 51.53 119 GLU A O 1
ATOM 929 N N . GLY A 1 120 ? 13.094 -14.023 -14.477 1 54.19 120 GLY A N 1
ATOM 930 C CA . GLY A 1 120 ? 12.188 -15.156 -14.352 1 54.19 120 GLY A CA 1
ATOM 931 C C . GLY A 1 120 ? 10.938 -15.008 -15.195 1 54.19 120 GLY A C 1
ATOM 932 O O . GLY A 1 120 ? 10.375 -16 -15.656 1 54.19 120 GLY A O 1
ATOM 933 N N . ALA A 1 121 ? 10.562 -13.641 -15.398 1 59.78 121 ALA A N 1
ATOM 934 C CA . ALA A 1 121 ? 9.32 -13.484 -16.156 1 59.78 121 ALA A CA 1
ATOM 935 C C . ALA A 1 121 ? 9.586 -13.516 -17.656 1 59.78 121 ALA A C 1
ATOM 937 O O . ALA A 1 121 ? 8.805 -12.969 -18.438 1 59.78 121 ALA A O 1
ATOM 938 N N . GLN A 1 122 ? 10.734 -14.086 -17.938 1 65.94 122 GLN A N 1
ATOM 939 C CA . GLN A 1 122 ? 11.031 -14.148 -19.359 1 65.94 122 GLN A CA 1
ATOM 940 C C . GLN A 1 122 ? 10.789 -15.555 -19.906 1 65.94 122 GLN A C 1
ATOM 942 O O . GLN A 1 122 ? 10.664 -15.742 -21.109 1 65.94 122 GLN A O 1
ATOM 947 N N . ASP A 1 123 ? 10.57 -16.422 -19.031 1 77.69 123 ASP A N 1
ATOM 948 C CA . ASP A 1 123 ? 10.258 -17.797 -19.422 1 77.69 123 ASP A CA 1
ATOM 949 C C . ASP A 1 123 ? 8.758 -17.969 -19.656 1 77.69 123 ASP A C 1
ATOM 951 O O . ASP A 1 123 ? 7.941 -17.609 -18.812 1 77.69 123 ASP A O 1
ATOM 955 N N . ALA A 1 124 ? 8.477 -18.516 -20.719 1 79.75 124 ALA A N 1
ATOM 956 C CA . ALA A 1 124 ? 7.078 -18.672 -21.125 1 79.75 124 ALA A CA 1
ATOM 957 C C . ALA A 1 124 ? 6.305 -19.5 -20.109 1 79.75 124 ALA A C 1
ATOM 959 O O . ALA A 1 124 ? 5.129 -19.234 -19.844 1 79.75 124 ALA A O 1
ATOM 960 N N . SER A 1 125 ? 6.973 -20.5 -19.625 1 85 125 SER A N 1
ATOM 961 C CA . SER A 1 125 ? 6.316 -21.359 -18.656 1 85 125 SER A CA 1
ATOM 962 C C . SER A 1 125 ? 5.973 -20.594 -17.375 1 85 125 SER A C 1
ATOM 964 O O . SER A 1 125 ? 4.898 -20.781 -16.812 1 85 125 SER A O 1
ATOM 966 N N . VAL A 1 126 ? 6.848 -19.734 -16.969 1 88.62 126 VAL A N 1
ATOM 967 C CA . VAL A 1 126 ? 6.637 -18.953 -15.766 1 88.62 126 VAL A CA 1
ATOM 968 C C . VAL A 1 126 ? 5.52 -17.938 -15.992 1 88.62 126 VAL A C 1
ATOM 970 O O . VAL A 1 126 ? 4.641 -17.781 -15.141 1 88.62 126 VAL A O 1
ATOM 973 N N . ILE A 1 127 ? 5.516 -17.344 -17.109 1 87.94 127 ILE A N 1
ATOM 974 C CA . ILE A 1 127 ? 4.516 -16.344 -17.438 1 87.94 127 ILE A CA 1
ATOM 975 C C . ILE A 1 127 ? 3.131 -16.984 -17.5 1 87.94 127 ILE A C 1
ATOM 977 O O . ILE A 1 127 ? 2.152 -16.406 -17.016 1 87.94 127 ILE A O 1
ATOM 981 N N . SER A 1 128 ? 3.109 -18.141 -18.078 1 87.62 128 SER A N 1
ATOM 982 C CA . SER A 1 128 ? 1.837 -18.844 -18.172 1 87.62 128 SER A CA 1
ATOM 983 C C . SER A 1 128 ? 1.312 -19.203 -16.781 1 87.62 128 SER A C 1
ATOM 985 O O . SER A 1 128 ? 0.124 -19.031 -16.5 1 87.62 128 SER A O 1
ATOM 987 N N . GLU A 1 129 ? 2.219 -19.703 -15.953 1 92.75 129 GLU A N 1
ATOM 988 C CA . GLU A 1 129 ? 1.83 -20.031 -14.586 1 92.75 129 GLU A CA 1
ATOM 989 C C . GLU A 1 129 ? 1.397 -18.797 -13.812 1 92.75 129 GLU A C 1
ATOM 991 O O . GLU A 1 129 ? 0.426 -18.828 -13.055 1 92.75 129 GLU A O 1
ATOM 996 N N . LEU A 1 130 ? 2.053 -17.703 -14.023 1 94 130 LEU A N 1
ATOM 997 C CA . LEU A 1 130 ? 1.731 -16.453 -13.352 1 94 130 LEU A CA 1
ATOM 998 C C . LEU A 1 130 ? 0.384 -15.914 -13.82 1 94 130 LEU A C 1
ATOM 1000 O O . LEU A 1 130 ? -0.398 -15.398 -13.023 1 94 130 LEU A O 1
ATOM 1004 N N . LEU A 1 131 ? 0.186 -16.094 -15.078 1 92.06 131 LEU A N 1
ATOM 1005 C CA . LEU A 1 131 ? -1.094 -15.656 -15.625 1 92.06 131 LEU A CA 1
ATOM 1006 C C . LEU A 1 131 ? -2.246 -16.438 -15 1 92.06 131 LEU A C 1
ATOM 1008 O O . LEU A 1 131 ? -3.271 -15.852 -14.641 1 92.06 131 LEU A O 1
ATOM 1012 N N . ARG A 1 132 ? -2.078 -17.672 -1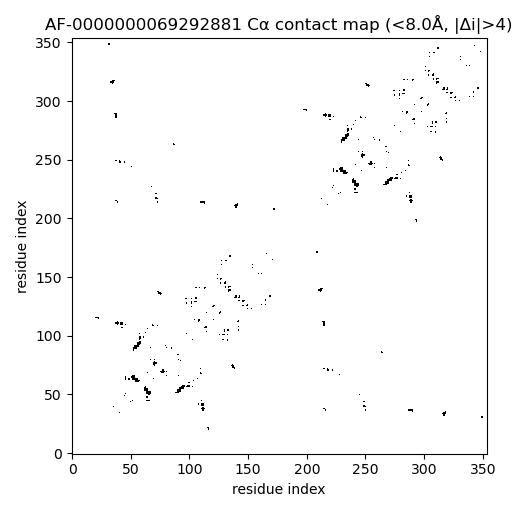4.844 1 93.56 132 ARG A N 1
ATOM 1013 C CA . ARG A 1 132 ? -3.086 -18.5 -14.203 1 93.56 132 ARG A CA 1
ATOM 1014 C C . ARG A 1 132 ? -3.297 -18.078 -12.75 1 93.56 132 ARG A C 1
ATOM 1016 O O . ARG A 1 132 ? -4.434 -17.969 -12.289 1 93.56 132 ARG A O 1
ATOM 1023 N N . ALA A 1 133 ? -2.277 -17.859 -12.078 1 96.12 133 ALA A N 1
ATOM 1024 C CA . ALA A 1 133 ? -2.363 -17.406 -10.688 1 96.12 133 ALA A CA 1
ATOM 1025 C C . ALA A 1 133 ? -3.061 -16.062 -10.594 1 96.12 133 ALA A C 1
ATOM 1027 O O . ALA A 1 133 ? -3.941 -15.867 -9.75 1 96.12 133 ALA A O 1
ATOM 1028 N N . ALA A 1 134 ? -2.654 -15.164 -11.445 1 95.44 134 ALA A N 1
ATOM 1029 C CA . ALA A 1 134 ? -3.234 -13.82 -11.461 1 95.44 134 ALA A CA 1
ATOM 1030 C C . ALA A 1 134 ? -4.746 -13.883 -11.672 1 95.44 134 ALA A C 1
ATOM 1032 O O . ALA A 1 134 ? -5.496 -13.156 -11.016 1 95.44 134 ALA A O 1
ATOM 1033 N N . ALA A 1 135 ? -5.117 -14.719 -12.586 1 93.38 135 ALA A N 1
ATOM 1034 C CA . ALA A 1 135 ? -6.539 -14.898 -12.852 1 93.38 135 ALA A CA 1
ATOM 1035 C C . ALA A 1 135 ? -7.254 -15.523 -11.656 1 93.38 135 ALA A C 1
ATOM 1037 O O . ALA A 1 135 ? -8.32 -15.055 -11.258 1 93.38 135 ALA A O 1
ATOM 1038 N N . LYS A 1 136 ? -6.676 -16.484 -11.109 1 96.44 136 LYS A N 1
ATOM 1039 C CA . LYS A 1 136 ? -7.277 -17.203 -9.984 1 96.44 136 LYS A CA 1
ATOM 1040 C C . LYS A 1 136 ? -7.477 -16.266 -8.789 1 96.44 136 LYS A C 1
ATOM 1042 O O . LYS A 1 136 ? -8.523 -16.297 -8.141 1 96.44 136 LYS A O 1
ATOM 1047 N N . TYR A 1 137 ? -6.473 -15.5 -8.539 1 96.75 137 TYR A N 1
ATOM 1048 C CA . TYR A 1 137 ? -6.523 -14.641 -7.359 1 96.75 137 TYR A CA 1
ATOM 1049 C C . TYR A 1 137 ? -7.059 -13.258 -7.715 1 96.75 137 TYR A C 1
ATOM 1051 O O . TYR A 1 137 ? -6.996 -12.336 -6.898 1 96.75 137 TYR A O 1
ATOM 1059 N N . GLU A 1 138 ? -7.539 -13.141 -8.891 1 95.94 138 GLU A N 1
ATOM 1060 C CA . GLU A 1 138 ? -8.273 -11.977 -9.375 1 95.94 138 GLU A CA 1
ATOM 1061 C C . GLU A 1 138 ? -7.449 -10.703 -9.242 1 95.94 138 GLU A C 1
ATOM 1063 O O . GLU A 1 138 ? -7.926 -9.695 -8.703 1 95.94 138 GLU A O 1
ATOM 1068 N N . CYS A 1 139 ? -6.262 -10.766 -9.695 1 95.62 139 CYS A N 1
ATOM 1069 C CA . CYS A 1 139 ? -5.383 -9.609 -9.82 1 95.62 139 CYS A CA 1
ATOM 1070 C C . CYS A 1 139 ? -5.371 -9.086 -11.25 1 95.62 139 CYS A C 1
ATOM 1072 O O . CYS A 1 139 ? -4.461 -9.398 -12.023 1 95.62 139 CYS A O 1
ATOM 1074 N N . ALA A 1 140 ? -6.312 -8.188 -11.5 1 91.31 140 ALA A N 1
ATOM 1075 C CA . ALA A 1 140 ? -6.566 -7.758 -12.867 1 91.31 140 ALA A CA 1
ATOM 1076 C C . ALA A 1 140 ? -5.348 -7.059 -13.461 1 91.31 140 ALA A C 1
ATOM 1078 O O . ALA A 1 140 ? -5.016 -7.254 -14.633 1 91.31 140 ALA A O 1
ATOM 1079 N N . GLY A 1 141 ? -4.707 -6.227 -12.648 1 91.56 141 GLY A N 1
ATOM 1080 C CA . GLY A 1 141 ? -3.521 -5.547 -13.148 1 91.56 141 GLY A CA 1
ATOM 1081 C C . GLY A 1 141 ? -2.412 -6.5 -13.547 1 91.56 141 GLY A C 1
ATOM 1082 O O . GLY A 1 141 ? -1.703 -6.266 -14.523 1 91.56 141 GLY A O 1
ATOM 1083 N N . LEU A 1 142 ? -2.246 -7.512 -12.844 1 94 142 LEU A N 1
ATOM 1084 C CA . LEU A 1 142 ? -1.213 -8.5 -13.141 1 94 142 LEU A CA 1
ATOM 1085 C C . LEU A 1 142 ? -1.581 -9.32 -14.375 1 94 142 LEU A C 1
ATOM 1087 O O . LEU A 1 142 ? -0.707 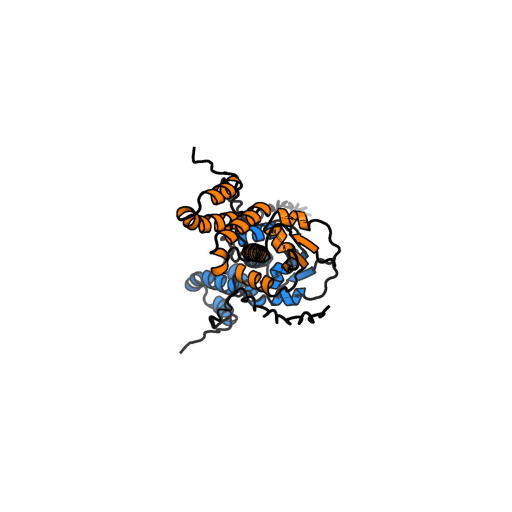-9.695 -15.156 1 94 142 LEU A O 1
ATOM 1091 N N . VAL A 1 143 ? -2.844 -9.625 -14.539 1 91.38 143 VAL A N 1
ATOM 1092 C CA . VAL A 1 143 ? -3.291 -10.305 -15.75 1 91.38 143 VAL A CA 1
ATOM 1093 C C . VAL A 1 143 ? -2.896 -9.484 -16.984 1 91.38 143 VAL A C 1
ATOM 1095 O O . VAL A 1 143 ? -2.344 -10.016 -17.938 1 91.38 143 VAL A O 1
ATOM 1098 N N . GLN A 1 144 ? -3.184 -8.25 -16.828 1 88.88 144 GLN A N 1
ATOM 1099 C CA . GLN A 1 144 ? -2.857 -7.363 -17.953 1 88.88 144 GLN A CA 1
ATOM 1100 C C . GLN A 1 144 ? -1.353 -7.324 -18.203 1 88.88 144 GLN A C 1
ATOM 1102 O O . GLN A 1 144 ? -0.905 -7.426 -19.344 1 88.88 144 GLN A O 1
ATOM 1107 N N . LEU A 1 145 ? -0.618 -7.168 -17.188 1 87.88 145 LEU A N 1
ATOM 1108 C CA . LEU A 1 145 ? 0.836 -7.098 -17.297 1 87.88 145 LEU A CA 1
ATOM 1109 C C . LEU A 1 145 ? 1.396 -8.359 -17.938 1 87.88 145 LEU A C 1
ATOM 1111 O O . LEU A 1 145 ? 2.23 -8.289 -18.844 1 87.88 145 LEU A O 1
ATOM 1115 N N . CYS A 1 146 ? 0.95 -9.516 -17.5 1 87.25 146 CYS A N 1
ATOM 1116 C CA . CYS A 1 146 ? 1.428 -10.789 -18.031 1 87.25 146 CYS A CA 1
ATOM 1117 C C . CYS A 1 146 ? 0.989 -10.977 -19.469 1 87.25 146 CYS A C 1
ATOM 1119 O O . CYS A 1 146 ? 1.747 -11.492 -20.297 1 87.25 146 CYS A O 1
ATOM 1121 N N . SER A 1 147 ? -0.228 -10.547 -19.766 1 84.75 147 SER A N 1
ATOM 1122 C CA . SER A 1 147 ? -0.725 -10.641 -21.141 1 84.75 147 SER A CA 1
ATOM 1123 C C . SER A 1 147 ? 0.135 -9.82 -22.094 1 84.75 147 SER A C 1
ATOM 1125 O O . SER A 1 147 ? 0.432 -10.258 -23.203 1 84.75 147 SER A O 1
ATOM 1127 N N . ASP A 1 148 ? 0.541 -8.695 -21.609 1 82.56 148 ASP A N 1
ATOM 1128 C CA . ASP A 1 148 ? 1.392 -7.828 -22.422 1 82.56 148 ASP A CA 1
ATOM 1129 C C . ASP A 1 148 ? 2.768 -8.453 -22.641 1 82.56 148 ASP A C 1
ATOM 1131 O O . ASP A 1 148 ? 3.357 -8.312 -23.719 1 82.56 148 ASP A O 1
ATOM 1135 N N . ARG A 1 149 ? 3.279 -9.094 -21.688 1 81.69 149 ARG A N 1
ATOM 1136 C CA . ARG A 1 149 ? 4.594 -9.727 -21.781 1 81.69 149 ARG A CA 1
ATOM 1137 C C . ARG A 1 149 ? 4.531 -11 -22.609 1 81.69 149 ARG A C 1
ATOM 1139 O O . ARG A 1 149 ? 5.504 -11.359 -23.281 1 81.69 149 ARG A O 1
ATOM 1146 N N . ALA A 1 150 ? 3.447 -11.68 -22.531 1 78 150 ALA A N 1
ATOM 1147 C CA . ALA A 1 150 ? 3.275 -12.945 -23.25 1 78 150 ALA A CA 1
ATOM 1148 C C . ALA A 1 150 ? 3.041 -12.711 -24.734 1 78 150 ALA A C 1
ATOM 1150 O O . ALA A 1 150 ? 3.33 -13.578 -25.562 1 78 150 ALA A O 1
ATOM 1151 N N . ARG A 1 151 ? 2.6 -11.523 -25.062 1 75 151 ARG A N 1
ATOM 1152 C CA . ARG A 1 151 ? 2.18 -11.234 -26.438 1 75 151 ARG A CA 1
ATOM 1153 C C . ARG A 1 151 ? 3.33 -11.438 -27.422 1 75 151 ARG A C 1
ATOM 1155 O O . ARG A 1 151 ? 3.174 -12.125 -28.422 1 75 151 ARG A O 1
ATOM 1162 N N . PRO A 1 152 ? 4.492 -10.891 -27.234 1 68.31 152 PRO A N 1
ATOM 1163 C CA . PRO A 1 152 ? 5.59 -11.109 -28.172 1 68.31 152 PRO A CA 1
ATOM 1164 C C . PRO A 1 152 ? 6.066 -12.562 -28.203 1 68.31 152 PRO A C 1
ATOM 1166 O O . PRO A 1 152 ? 6.625 -13.016 -29.203 1 68.31 152 PRO A O 1
ATOM 1169 N N . LEU A 1 153 ? 5.934 -13.195 -27.062 1 65.81 153 LEU A N 1
ATOM 1170 C CA . LEU A 1 153 ? 6.379 -14.578 -26.969 1 65.81 153 LEU A CA 1
ATOM 1171 C C . LEU A 1 153 ? 5.453 -15.508 -27.734 1 65.81 153 LEU A C 1
ATOM 1173 O O . LEU A 1 153 ? 5.879 -16.562 -28.219 1 65.81 153 LEU A O 1
ATOM 1177 N N . ILE A 1 154 ? 4.199 -15.211 -27.734 1 58.94 154 ILE A N 1
ATOM 1178 C CA . ILE A 1 154 ? 3.215 -15.992 -28.469 1 58.94 154 ILE A CA 1
ATOM 1179 C C . ILE A 1 154 ? 3.412 -15.797 -29.969 1 58.94 154 ILE A C 1
ATOM 1181 O O . ILE A 1 154 ? 3.199 -16.719 -30.75 1 58.94 154 ILE A O 1
ATOM 1185 N N . ALA A 1 155 ? 3.613 -14.508 -30.281 1 54.84 155 ALA A N 1
ATOM 1186 C CA . ALA A 1 155 ? 3.783 -14.258 -31.719 1 54.84 155 ALA A CA 1
ATOM 1187 C C . ALA A 1 155 ? 4.914 -15.109 -32.281 1 54.84 155 ALA A C 1
ATOM 1189 O O . ALA A 1 155 ? 4.863 -15.516 -33.469 1 54.84 155 ALA A O 1
ATOM 1190 N N . VAL A 1 156 ? 5.875 -15.07 -31.516 1 50.72 156 VAL A N 1
ATOM 1191 C CA . VAL A 1 156 ? 6.922 -15.875 -32.125 1 50.72 156 VAL A CA 1
ATOM 1192 C C . VAL A 1 156 ? 6.5 -17.344 -32.156 1 50.72 156 VAL A C 1
ATOM 1194 O O . VAL A 1 156 ? 6.594 -18 -33.188 1 50.72 156 VAL A O 1
ATOM 1197 N N . GLU A 1 157 ? 6.766 -17.969 -31.016 1 49.19 157 GLU A N 1
ATOM 1198 C CA . GLU A 1 157 ? 6.762 -19.438 -31.031 1 49.19 157 GLU A CA 1
ATOM 1199 C C . GLU A 1 157 ? 5.336 -19.984 -31.016 1 49.19 157 GLU A C 1
ATOM 1201 O O . GLU A 1 157 ? 4.371 -19.219 -31.016 1 49.19 157 GLU A O 1
ATOM 1206 N N . ASN A 1 158 ? 4.93 -20.891 -29.828 1 47.53 158 ASN A N 1
ATOM 1207 C CA . ASN A 1 158 ? 4.051 -22.016 -29.531 1 47.53 158 ASN A CA 1
ATOM 1208 C C . ASN A 1 158 ? 2.617 -21.562 -29.281 1 47.53 158 ASN A C 1
ATOM 1210 O O . ASN A 1 158 ? 2.295 -21.078 -28.203 1 47.53 158 ASN A O 1
ATOM 1214 N N . SER A 1 159 ? 1.796 -21.344 -30.234 1 46.5 159 SER A N 1
ATOM 1215 C CA . SER A 1 159 ? 0.416 -20.891 -30.406 1 46.5 159 SER A CA 1
ATOM 1216 C C . SER A 1 159 ? -0.528 -21.656 -29.484 1 46.5 159 SER A C 1
ATOM 1218 O O . SER A 1 159 ? -1.491 -21.094 -28.953 1 46.5 159 SER A O 1
ATOM 1220 N N . THR A 1 160 ? -0.33 -22.969 -29.422 1 43.19 160 THR A N 1
ATOM 1221 C CA . THR A 1 160 ? -1.396 -23.797 -28.875 1 43.19 160 THR A CA 1
ATOM 1222 C C . THR A 1 160 ? -1.568 -23.531 -27.375 1 43.19 160 THR A C 1
ATOM 1224 O O . THR A 1 160 ? -2.693 -23.5 -26.875 1 43.19 160 THR A O 1
ATOM 1227 N N . GLU A 1 161 ? -0.513 -23.609 -26.75 1 43.81 161 GLU A N 1
ATOM 1228 C CA . GLU A 1 161 ? -0.639 -23.547 -25.297 1 43.81 161 GLU A CA 1
ATOM 1229 C C . GLU A 1 161 ? -1.201 -22.188 -24.859 1 43.81 161 GLU A C 1
ATOM 1231 O O . GLU A 1 161 ? -1.986 -22.125 -23.906 1 43.81 161 GLU A O 1
ATOM 1236 N N . TRP A 1 162 ? -0.99 -21.188 -25.578 1 48.19 162 TRP A N 1
ATOM 1237 C CA . TRP A 1 162 ? -1.373 -19.844 -25.156 1 48.19 162 TRP A CA 1
ATOM 1238 C C . TRP A 1 162 ? -2.861 -19.609 -25.406 1 48.19 162 TRP A C 1
ATOM 1240 O O . TRP A 1 162 ? -3.51 -18.891 -24.625 1 48.19 162 TRP A O 1
ATOM 1250 N N . ILE A 1 163 ? -3.426 -20.297 -26.344 1 44.34 163 ILE A N 1
ATOM 1251 C CA . ILE A 1 163 ? -4.863 -20.172 -26.562 1 44.34 163 ILE A CA 1
ATOM 1252 C C . ILE A 1 163 ? -5.613 -20.594 -25.297 1 44.34 163 ILE A C 1
ATOM 1254 O O . ILE A 1 163 ? -6.59 -19.953 -24.906 1 44.34 163 ILE A O 1
ATOM 1258 N N . THR A 1 164 ? -5.043 -21.484 -24.703 1 44.31 164 THR A N 1
ATOM 1259 C CA . THR A 1 164 ? -5.797 -21.984 -23.562 1 44.31 164 THR A CA 1
ATOM 1260 C C . THR A 1 164 ? -5.832 -20.938 -22.453 1 44.31 164 THR A C 1
ATOM 1262 O O . THR A 1 164 ? -6.863 -20.75 -21.797 1 44.31 164 THR A O 1
ATOM 1265 N N . ILE A 1 165 ? -4.727 -20.344 -22.312 1 44.47 165 ILE A N 1
ATOM 1266 C CA . ILE A 1 165 ? -4.711 -19.328 -21.266 1 44.47 165 ILE A CA 1
ATOM 1267 C C . ILE A 1 165 ? -5.637 -18.172 -21.641 1 44.47 165 ILE A C 1
ATOM 1269 O O . ILE A 1 165 ? -6.387 -17.672 -20.797 1 44.47 165 ILE A O 1
ATOM 1273 N N . ALA A 1 166 ? -5.617 -17.828 -22.953 1 45.94 166 ALA A N 1
ATOM 1274 C CA . ALA A 1 166 ? -6.496 -16.766 -23.438 1 45.94 166 ALA A CA 1
ATOM 1275 C C . ALA A 1 166 ? -7.965 -17.141 -23.234 1 45.94 166 ALA A C 1
ATOM 1277 O O . ALA A 1 166 ? -8.789 -16.281 -22.906 1 45.94 166 ALA A O 1
ATOM 1278 N N . THR A 1 167 ? -8.203 -18.359 -23.531 1 43.34 167 THR A N 1
ATOM 1279 C CA . THR A 1 167 ? -9.586 -18.797 -23.391 1 43.34 167 THR A CA 1
ATOM 1280 C C . THR A 1 167 ? -10.016 -18.766 -21.922 1 43.34 167 THR A C 1
ATOM 1282 O O . THR A 1 167 ? -11.203 -18.625 -21.625 1 43.34 167 THR A O 1
ATOM 1285 N N . GLN A 1 168 ? -9.117 -19.109 -21.094 1 41.66 168 GLN A N 1
ATOM 1286 C CA . GLN A 1 168 ? -9.484 -19.016 -19.672 1 41.66 168 GLN A CA 1
ATOM 1287 C C . GLN A 1 168 ? -9.68 -17.562 -19.266 1 41.66 168 GLN A C 1
ATOM 1289 O O . GLN A 1 168 ? -10.406 -17.266 -18.312 1 41.66 168 GLN A O 1
ATOM 1294 N N . LEU A 1 169 ? -9 -16.75 -19.984 1 44.56 169 LEU A N 1
ATOM 1295 C CA . LEU A 1 169 ? -9.18 -15.32 -19.766 1 44.56 169 LEU A CA 1
ATOM 1296 C C . LEU A 1 169 ? -10.484 -14.836 -20.375 1 44.56 169 LEU A C 1
ATOM 1298 O O . LEU A 1 169 ? -10.711 -15.008 -21.578 1 44.56 169 LEU A O 1
ATOM 1302 N N . LYS A 1 170 ? -11.664 -15.039 -19.859 1 39.72 170 LYS A N 1
ATOM 1303 C CA . LYS A 1 170 ? -12.984 -14.641 -20.328 1 39.72 170 LYS A CA 1
ATOM 1304 C C . LYS A 1 170 ? -12.906 -13.367 -21.172 1 39.72 170 LYS A C 1
ATOM 1306 O O . LYS A 1 170 ? -12.312 -12.375 -20.75 1 39.72 170 LYS A O 1
ATOM 1311 N N . PRO A 1 171 ? -12.969 -13.562 -22.562 1 38.28 171 PRO A N 1
ATOM 1312 C CA . PRO A 1 171 ? -13.141 -12.438 -23.484 1 38.28 171 PRO A CA 1
ATOM 1313 C C . PRO A 1 171 ? -14.133 -11.398 -22.969 1 38.28 171 PRO A C 1
ATOM 1315 O O . PRO A 1 171 ? -15.289 -11.727 -22.703 1 38.28 171 PRO A O 1
ATOM 1318 N N . GLN A 1 172 ? -13.969 -10.625 -21.984 1 34.78 172 GLN A N 1
ATOM 1319 C CA . GLN A 1 172 ? -14.977 -9.57 -21.984 1 34.78 172 GLN A CA 1
ATOM 1320 C C . GLN A 1 172 ? -15.164 -8.992 -23.391 1 34.78 172 GLN A C 1
ATOM 1322 O O . GLN A 1 172 ? -16.297 -8.719 -23.812 1 34.78 172 GLN A O 1
ATOM 1327 N N . THR A 1 173 ? -14.117 -8.445 -24 1 31.27 173 THR A N 1
ATOM 1328 C CA . THR A 1 173 ? -14.414 -7.625 -25.172 1 31.27 173 THR A CA 1
ATOM 1329 C C . THR A 1 173 ? -14.578 -8.484 -26.422 1 31.27 173 THR A C 1
ATOM 1331 O O . THR A 1 173 ? -13.586 -8.883 -27.031 1 31.27 173 THR A O 1
ATOM 1334 N N . THR A 1 174 ? -14.898 -9.719 -26.469 1 31.66 174 THR A N 1
ATOM 1335 C CA . THR A 1 174 ? -15.172 -10.227 -27.797 1 31.66 174 THR A CA 1
ATOM 1336 C C . THR A 1 174 ? -16.141 -9.312 -28.547 1 31.66 174 THR A C 1
ATOM 1338 O O . THR A 1 174 ? -17.344 -9.32 -28.281 1 31.66 174 THR A O 1
ATOM 1341 N N . LEU A 1 175 ? -15.758 -8.008 -28.688 1 27.5 175 LEU A N 1
ATOM 1342 C CA . LEU A 1 175 ? -16.344 -7.273 -29.797 1 27.5 175 LEU A CA 1
ATOM 1343 C C . LEU A 1 175 ? -16.016 -7.934 -31.125 1 27.5 175 LEU A C 1
ATOM 1345 O O . LEU A 1 175 ? -16.125 -7.305 -32.188 1 27.5 175 LEU A O 1
ATOM 1349 N N . LEU A 1 176 ? -15.664 -9.18 -31.203 1 27.12 176 LEU A N 1
ATOM 1350 C CA . LEU A 1 176 ? -15.633 -9.57 -32.625 1 27.12 176 LEU A CA 1
ATOM 1351 C C . LEU A 1 176 ? -17.016 -9.398 -33.25 1 27.12 176 LEU A C 1
ATOM 1353 O O . LEU A 1 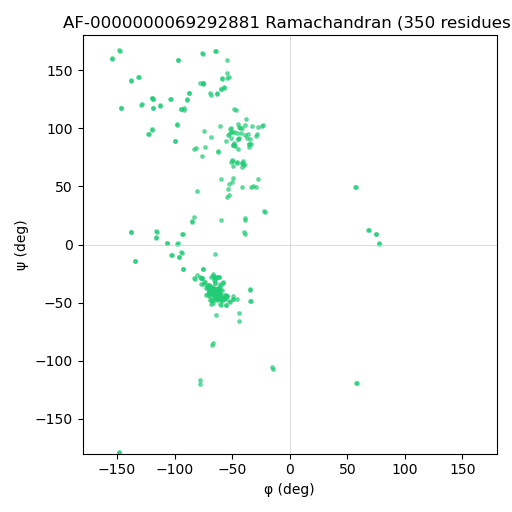176 ? -17.984 -10.008 -32.812 1 27.12 176 LEU A O 1
ATOM 1357 N N . MET A 1 177 ? -17.172 -8.258 -34.031 1 21.3 177 MET A N 1
ATOM 1358 C CA . MET A 1 177 ? -17.922 -8.367 -35.281 1 21.3 177 MET A CA 1
ATOM 1359 C C . MET A 1 177 ? -17.281 -9.406 -36.188 1 21.3 177 MET A C 1
ATOM 1361 O O . MET A 1 177 ? -16.062 -9.562 -36.219 1 21.3 177 MET A O 1
ATOM 1365 N N . MET B 1 1 ? -37.531 48.656 35.781 1 26.81 1 MET B N 1
ATOM 1366 C CA . MET B 1 1 ? -37.031 47.312 36.156 1 26.81 1 MET B CA 1
ATOM 1367 C C . MET B 1 1 ? -37.312 46.312 35.062 1 26.81 1 MET B C 1
ATOM 1369 O O . MET B 1 1 ? -37.375 45.094 35.344 1 26.81 1 MET B O 1
ATOM 1373 N N . GLU B 1 2 ? -37.688 46.75 33.812 1 28.39 2 GLU B N 1
ATOM 1374 C CA . GLU B 1 2 ? -38.344 46 32.719 1 28.39 2 GLU B CA 1
ATOM 1375 C C . GLU B 1 2 ? -37.406 44.969 32.156 1 28.39 2 GLU B C 1
ATOM 1377 O O . GLU B 1 2 ? -36.312 45.281 31.672 1 28.39 2 GLU B O 1
ATOM 1382 N N . ALA B 1 3 ? -37.5 43.719 32.719 1 29.69 3 ALA B N 1
ATOM 1383 C CA . ALA B 1 3 ? -36.812 42.438 32.531 1 29.69 3 ALA B CA 1
ATOM 1384 C C . ALA B 1 3 ? -36.969 41.938 31.094 1 29.69 3 ALA B C 1
ATOM 1386 O O . ALA B 1 3 ? -38.031 41.438 30.719 1 29.69 3 ALA B O 1
ATOM 1387 N N . THR B 1 4 ? -36.531 42.812 30.078 1 29.72 4 THR B N 1
ATOM 1388 C CA . THR B 1 4 ? -36.688 42.531 28.656 1 29.72 4 THR B CA 1
ATOM 1389 C C . THR B 1 4 ? -36.125 41.156 28.328 1 29.72 4 THR B C 1
ATOM 1391 O O . THR B 1 4 ? -34.969 40.875 28.641 1 29.72 4 THR B O 1
ATOM 1394 N N . LEU B 1 5 ? -36.969 40.125 28.219 1 27.81 5 LEU B N 1
ATOM 1395 C CA . LEU B 1 5 ? -36.875 38.719 27.844 1 27.81 5 LEU B CA 1
ATOM 1396 C C . LEU B 1 5 ? -35.969 38.531 26.625 1 27.81 5 LEU B C 1
ATOM 1398 O O . LEU B 1 5 ? -36.219 39.125 25.578 1 27.81 5 LEU B O 1
ATOM 1402 N N . LEU B 1 6 ? -34.656 38.188 26.859 1 26.33 6 LEU B N 1
ATOM 1403 C CA . LEU B 1 6 ? -33.531 37.812 26 1 26.33 6 LEU B CA 1
ATOM 1404 C C . LEU B 1 6 ? -33.969 36.719 25.016 1 26.33 6 LEU B C 1
ATOM 1406 O O . LEU B 1 6 ? -34.344 35.625 25.422 1 26.33 6 LEU B O 1
ATOM 1410 N N . ARG B 1 7 ? -34.812 37.156 24.031 1 26.27 7 ARG B N 1
ATOM 1411 C CA . ARG B 1 7 ? -35.219 36.25 22.969 1 26.27 7 ARG B CA 1
ATOM 1412 C C . ARG B 1 7 ? -34.031 35.469 22.422 1 26.27 7 ARG B C 1
ATOM 1414 O O . ARG B 1 7 ? -33.062 36.094 21.953 1 26.27 7 ARG B O 1
ATOM 1421 N N . LEU B 1 8 ? -33.75 34.281 22.984 1 26.66 8 LEU B N 1
ATOM 1422 C CA . LEU B 1 8 ? -32.844 33.219 22.594 1 26.66 8 LEU B CA 1
ATOM 1423 C C . LEU B 1 8 ? -32.969 32.906 21.109 1 26.66 8 LEU B C 1
ATOM 1425 O O . LEU B 1 8 ? -34 32.438 20.656 1 26.66 8 LEU B O 1
ATOM 1429 N N . ARG B 1 9 ? -32.469 33.906 20.281 1 23.59 9 ARG B N 1
ATOM 1430 C CA . ARG B 1 9 ? -32.469 33.719 18.828 1 23.59 9 ARG B CA 1
ATOM 1431 C C . ARG B 1 9 ? -31.859 32.375 18.469 1 23.59 9 ARG B C 1
ATOM 1433 O O . ARG B 1 9 ? -30.766 32.031 18.938 1 23.59 9 ARG B O 1
ATOM 1440 N N . SER B 1 10 ? -32.656 31.328 18.234 1 25.81 10 SER B N 1
ATOM 1441 C CA . SER B 1 10 ? -32.438 29.953 17.797 1 25.81 10 SER B CA 1
ATOM 1442 C C . SER B 1 10 ? -31.562 29.922 16.547 1 25.81 10 SER B C 1
ATOM 1444 O O . SER B 1 10 ? -32.031 30.234 15.453 1 25.81 10 SER B O 1
ATOM 1446 N N . ASP B 1 11 ? -30.391 30.531 16.547 1 23.41 11 ASP B N 1
ATOM 1447 C CA . ASP B 1 11 ? -29.562 30.516 15.336 1 23.41 11 ASP B CA 1
ATOM 1448 C C . ASP B 1 11 ? -29.391 29.109 14.805 1 23.41 11 ASP B C 1
ATOM 1450 O O . ASP B 1 11 ? -28.922 28.219 15.523 1 23.41 11 ASP B O 1
ATOM 1454 N N . HIS B 1 12 ? -30.234 28.656 13.914 1 24.92 12 HIS B N 1
ATOM 1455 C CA . HIS B 1 12 ? -30.188 27.438 13.102 1 24.92 12 HIS B CA 1
ATOM 1456 C C . HIS B 1 12 ? -28.844 27.297 12.414 1 24.92 12 HIS B C 1
ATOM 1458 O O . HIS B 1 12 ? -28.469 28.125 11.586 1 24.92 12 HIS B O 1
ATOM 1464 N N . GLN B 1 13 ? -27.812 26.969 13.18 1 21.67 13 GLN B N 1
ATOM 1465 C CA . GLN B 1 13 ? -26.484 26.641 12.664 1 21.67 13 GLN B CA 1
ATOM 1466 C C . GLN B 1 13 ? -26.562 25.703 11.461 1 21.67 13 GLN B C 1
ATOM 1468 O O . GLN B 1 13 ? -27.047 24.578 11.586 1 21.67 13 GLN B O 1
ATOM 1473 N N . GLN B 1 14 ? -26.812 26.219 10.25 1 21.56 14 GLN B N 1
ATOM 1474 C CA . GLN B 1 14 ? -26.75 25.5 8.977 1 21.56 14 GLN B CA 1
ATOM 1475 C C . GLN B 1 14 ? -25.484 24.656 8.891 1 21.56 14 GLN B C 1
ATOM 1477 O O . GLN B 1 14 ? -24.375 25.141 9.133 1 21.56 14 GLN B O 1
ATOM 1482 N N . GLN B 1 15 ? -25.5 23.391 9.211 1 21.77 15 GLN B N 1
ATOM 1483 C CA . GLN B 1 15 ? -24.547 22.297 9.047 1 21.77 15 GLN B CA 1
ATOM 1484 C C . GLN B 1 15 ? -23.891 22.344 7.664 1 21.77 15 GLN B C 1
ATOM 1486 O O . GLN B 1 15 ? -24.578 22.172 6.652 1 21.77 15 GLN B O 1
ATOM 1491 N N . GLN B 1 16 ? -23.094 23.344 7.395 1 21.48 16 GLN B N 1
ATOM 1492 C CA . GLN B 1 16 ? -22.391 23.359 6.117 1 21.48 16 GLN B CA 1
ATOM 1493 C C . GLN B 1 16 ? -21.859 21.969 5.758 1 21.48 16 GLN B C 1
ATOM 1495 O O . GLN B 1 16 ? -21.234 21.312 6.59 1 21.48 16 GLN B O 1
ATOM 1500 N N . ASP B 1 17 ? -22.516 21.312 4.945 1 26.81 17 ASP B N 1
ATOM 1501 C CA . ASP B 1 17 ? -22.25 20.078 4.211 1 26.81 17 ASP B CA 1
ATOM 1502 C C . ASP B 1 17 ? -20.812 20.062 3.682 1 26.81 17 ASP B C 1
ATOM 1504 O O . ASP B 1 17 ? -20.422 20.969 2.932 1 26.81 17 ASP B O 1
ATOM 1508 N N . HIS B 1 18 ? -19.922 19.938 4.527 1 27.17 18 HIS B N 1
ATOM 1509 C CA . HIS B 1 18 ? -18.516 19.844 4.129 1 27.17 18 HIS B CA 1
ATOM 1510 C C . HIS B 1 18 ? -18.375 19.031 2.852 1 27.17 18 HIS B C 1
ATOM 1512 O O . HIS B 1 18 ? -18.922 17.922 2.744 1 27.17 18 HIS B O 1
ATOM 1518 N N . PRO B 1 19 ? -18.078 19.672 1.746 1 26.19 19 PRO B N 1
ATOM 1519 C CA . PRO B 1 19 ? -17.891 19 0.46 1 26.19 19 PRO B CA 1
ATOM 1520 C C . PRO B 1 19 ? -17.031 17.734 0.578 1 26.19 19 PRO B C 1
ATOM 1522 O O . PRO B 1 19 ? -16.062 17.703 1.35 1 26.19 19 PRO B O 1
ATOM 1525 N N . SER B 1 20 ? -17.594 16.609 0.537 1 30.06 20 SER B N 1
ATOM 1526 C CA . SER B 1 20 ? -17.047 15.266 0.431 1 30.06 20 SER B CA 1
ATOM 1527 C C . SER B 1 20 ? -15.828 15.234 -0.479 1 30.06 20 SER B C 1
ATOM 1529 O O . SER B 1 20 ? -15.867 15.766 -1.595 1 30.06 20 SER B O 1
ATOM 1531 N N . ALA B 1 21 ? -14.562 15.391 -0.031 1 32.59 21 ALA B N 1
ATOM 1532 C CA . ALA B 1 21 ? -13.281 15.211 -0.7 1 32.59 21 ALA B CA 1
ATOM 1533 C C . ALA B 1 21 ? -13.375 14.164 -1.806 1 32.59 21 ALA B C 1
ATOM 1535 O O . ALA B 1 21 ? -13.805 13.031 -1.562 1 32.59 21 ALA B O 1
ATOM 1536 N N . SER B 1 22 ? -13.594 14.594 -3.053 1 31.5 22 SER B N 1
ATOM 1537 C CA . SER B 1 22 ? -13.898 13.867 -4.281 1 31.5 22 SER B CA 1
ATOM 1538 C C . SER B 1 22 ? -12.875 12.766 -4.539 1 31.5 22 SER B C 1
ATOM 1540 O O . SER B 1 22 ? -11.711 13.047 -4.816 1 31.5 22 SER B O 1
ATOM 1542 N N . CYS B 1 23 ? -12.383 11.922 -3.594 1 37.81 23 CYS B N 1
ATOM 1543 C CA . CYS B 1 23 ? -11.992 10.758 -4.387 1 37.81 23 CYS B CA 1
ATOM 1544 C C . CYS B 1 23 ? -12.945 10.562 -5.566 1 37.81 23 CYS B C 1
ATOM 1546 O O . CYS B 1 23 ? -14.102 10.195 -5.379 1 37.81 23 CYS B O 1
ATOM 1548 N N . GLN B 1 24 ? -13.156 11.734 -6.316 1 29.56 24 GLN B N 1
ATOM 1549 C CA . GLN B 1 24 ? -14.109 11.625 -7.418 1 29.56 24 GLN B CA 1
ATOM 1550 C C . GLN B 1 24 ? -14.25 10.18 -7.875 1 29.56 24 GLN B C 1
ATOM 1552 O O . GLN B 1 24 ? -13.25 9.469 -8.031 1 29.56 24 GLN B O 1
ATOM 1557 N N . ASN B 1 25 ? -15.273 9.586 -7.496 1 32.53 25 ASN B N 1
ATOM 1558 C CA . ASN B 1 25 ? -15.898 8.523 -8.273 1 32.53 25 ASN B CA 1
ATOM 1559 C C . ASN B 1 25 ? -15.867 8.828 -9.766 1 32.53 25 ASN B C 1
ATOM 1561 O O . ASN B 1 25 ? -16.781 9.445 -10.305 1 32.53 25 ASN B O 1
ATOM 1565 N N . GLN B 1 26 ? -14.984 9.711 -10.289 1 29.47 26 GLN B N 1
ATOM 1566 C CA . GLN B 1 26 ? -15.164 9.648 -11.734 1 29.47 26 GLN B CA 1
ATOM 1567 C C . GLN B 1 26 ? -15.531 8.234 -12.188 1 29.47 26 GLN B C 1
ATOM 1569 O O . GLN B 1 26 ? -14.781 7.285 -11.953 1 29.47 26 GLN B O 1
ATOM 1574 N N . THR B 1 27 ? -16.797 7.988 -12.148 1 30.52 27 THR B N 1
ATOM 1575 C CA . THR B 1 27 ? -17.422 6.887 -12.867 1 30.52 27 THR B CA 1
ATOM 1576 C C . THR B 1 27 ? -16.797 6.699 -14.242 1 30.52 27 THR B C 1
ATOM 1578 O O . THR B 1 27 ? -17.328 7.168 -15.25 1 30.52 27 THR B O 1
ATOM 1581 N N . HIS B 1 28 ? -15.656 7.379 -14.602 1 31.03 28 HIS B N 1
ATOM 1582 C CA . HIS B 1 28 ? -15.367 6.816 -15.914 1 31.03 28 HIS B CA 1
ATOM 1583 C C . HIS B 1 28 ? -15.734 5.336 -15.969 1 31.03 28 HIS B C 1
ATOM 1585 O O . HIS B 1 28 ? -15.312 4.555 -15.109 1 31.03 28 HIS B O 1
ATOM 1591 N N . HIS B 1 29 ? -17 5.172 -16.234 1 31.09 29 HIS B N 1
ATOM 1592 C CA . HIS B 1 29 ? -17.453 3.879 -16.734 1 31.09 29 HIS B CA 1
ATOM 1593 C C . HIS B 1 29 ? -16.312 3.092 -17.359 1 31.09 29 HIS B C 1
ATOM 1595 O O . HIS B 1 29 ? -16 3.26 -18.547 1 31.09 29 HIS B O 1
ATOM 1601 N N . THR B 1 30 ? -15.086 3.312 -16.922 1 33.47 30 THR B N 1
ATOM 1602 C CA . THR B 1 30 ? -14.242 2.4 -17.688 1 33.47 30 THR B CA 1
ATOM 1603 C C . THR B 1 30 ? -14.875 1.013 -17.766 1 33.47 30 THR B C 1
ATOM 1605 O O . THR B 1 30 ? -15.25 0.438 -16.734 1 33.47 30 THR B O 1
ATOM 1608 N N . PRO B 1 31 ? -15.641 0.761 -18.781 1 33.56 31 PRO B N 1
ATOM 1609 C CA . PRO B 1 31 ? -16.281 -0.532 -19 1 33.56 31 PRO B CA 1
ATOM 1610 C C . PRO B 1 31 ? -15.703 -1.646 -18.141 1 33.56 31 PRO B C 1
ATOM 1612 O O . PRO B 1 31 ? -16.453 -2.355 -17.453 1 33.56 31 PRO B O 1
ATOM 1615 N N . GLN B 1 32 ? -14.984 -2.484 -18.734 1 34.75 32 GLN B N 1
ATOM 1616 C CA . GLN B 1 32 ? -14.43 -3.762 -18.297 1 34.75 32 GLN B CA 1
ATOM 1617 C C . GLN B 1 32 ? -13.625 -3.604 -17.016 1 34.75 32 GLN B C 1
ATOM 1619 O O . GLN B 1 32 ? -13.133 -2.514 -16.719 1 34.75 32 GLN B O 1
ATOM 1624 N N . GLY B 1 33 ? -13.195 -4.613 -15.922 1 42.34 33 GLY B N 1
ATOM 1625 C CA . GLY B 1 33 ? -12.477 -4.762 -14.672 1 42.34 33 GLY B CA 1
ATOM 1626 C C . GLY B 1 33 ? -11.344 -3.764 -14.508 1 42.34 33 GLY B C 1
ATOM 1627 O O . GLY B 1 33 ? -10.203 -4.047 -14.883 1 42.34 33 GLY B O 1
ATOM 1628 N N . ALA B 1 34 ? -11.547 -2.586 -14.695 1 46.59 34 ALA B N 1
ATOM 1629 C CA . ALA B 1 34 ? -10.508 -1.562 -14.609 1 46.59 34 ALA B CA 1
ATOM 1630 C C . ALA B 1 34 ? -9.547 -1.853 -13.469 1 46.59 34 ALA B C 1
ATOM 1632 O O . ALA B 1 34 ? -9.969 -2.105 -12.336 1 46.59 34 ALA B O 1
ATOM 1633 N N . GLN B 1 35 ? -8.477 -2.484 -13.68 1 63.59 35 GLN B N 1
ATOM 1634 C CA . GLN B 1 35 ? -7.332 -2.955 -12.898 1 63.59 35 GLN B CA 1
ATOM 1635 C C . GLN B 1 35 ? -6.766 -1.839 -12.031 1 63.59 35 GLN B C 1
ATOM 1637 O O . GLN B 1 35 ? -6.281 -0.829 -12.539 1 63.59 35 GLN B O 1
ATOM 1642 N N . GLY B 1 36 ? -7.391 -1.673 -10.789 1 83.5 36 GLY B N 1
ATOM 1643 C CA . GLY B 1 36 ? -6.879 -0.618 -9.93 1 83.5 36 GLY B CA 1
ATOM 1644 C C . GLY B 1 36 ? -5.398 -0.767 -9.625 1 83.5 36 GLY B C 1
ATOM 1645 O O . GLY B 1 36 ? -4.867 -1.879 -9.633 1 83.5 36 GLY B O 1
ATOM 1646 N N . SER B 1 37 ? -4.656 0.349 -9.703 1 93.62 37 SER B N 1
ATOM 1647 C CA . SER B 1 37 ? -3.27 0.42 -9.258 1 93.62 37 SER B CA 1
ATOM 1648 C C . SER B 1 37 ? -3.156 0.204 -7.754 1 93.62 37 SER B C 1
ATOM 1650 O O . SER B 1 37 ? -4.168 0.136 -7.055 1 93.62 37 SER B O 1
ATOM 1652 N N . LEU B 1 38 ? -1.973 -0.012 -7.371 1 96.75 38 LEU B N 1
ATOM 1653 C CA . LEU B 1 38 ? -1.682 -0.082 -5.945 1 96.75 38 LEU B CA 1
ATOM 1654 C C . LEU B 1 38 ? -2.281 1.112 -5.207 1 96.75 38 LEU B C 1
ATOM 1656 O O . LEU B 1 38 ? -2.996 0.941 -4.219 1 96.75 38 LEU B O 1
ATOM 1660 N N . ALA B 1 39 ? -2.072 2.279 -5.738 1 96.75 39 ALA B N 1
ATOM 1661 C CA . ALA B 1 39 ? -2.572 3.51 -5.133 1 96.75 39 ALA B CA 1
ATOM 1662 C C . ALA B 1 39 ? -4.098 3.531 -5.113 1 96.75 39 ALA B C 1
ATOM 1664 O O . ALA B 1 39 ? -4.707 3.941 -4.121 1 96.75 39 ALA B O 1
ATOM 1665 N N . ASP B 1 40 ? -4.695 3.113 -6.16 1 96 40 ASP B N 1
ATOM 1666 C CA . ASP B 1 40 ? -6.152 3.092 -6.242 1 96 40 ASP B CA 1
ATOM 1667 C C . ASP B 1 40 ? -6.75 2.162 -5.188 1 96 40 ASP B C 1
ATOM 1669 O O . ASP B 1 40 ? -7.727 2.512 -4.527 1 96 40 ASP B O 1
ATOM 1673 N N . ASP B 1 41 ? -6.195 1.038 -5.086 1 97.25 41 ASP B N 1
ATOM 1674 C CA . ASP B 1 41 ? -6.699 0.052 -4.137 1 97.25 41 ASP B CA 1
ATOM 1675 C C . ASP B 1 41 ? -6.547 0.548 -2.699 1 97.25 41 ASP B C 1
ATOM 1677 O O . ASP B 1 41 ? -7.469 0.414 -1.891 1 97.25 41 ASP B O 1
ATOM 1681 N N . PHE B 1 42 ? -5.453 1.133 -2.412 1 97.81 42 PHE B N 1
ATOM 1682 C CA . PHE B 1 42 ? -5.227 1.604 -1.051 1 97.81 42 PHE B CA 1
ATOM 1683 C C . PHE B 1 42 ? -6.055 2.854 -0.768 1 97.81 42 PHE B C 1
ATOM 1685 O O . PHE B 1 42 ? -6.484 3.074 0.366 1 97.81 42 PHE B O 1
ATOM 1692 N N . CYS B 1 43 ? -6.27 3.648 -1.772 1 96.88 43 CYS B N 1
ATOM 1693 C CA . CYS B 1 43 ? -7.188 4.77 -1.604 1 96.88 43 CYS B CA 1
ATOM 1694 C C . CYS B 1 43 ? -8.578 4.281 -1.215 1 96.88 43 CYS B C 1
ATOM 1696 O O . CYS B 1 43 ? -9.188 4.805 -0.28 1 96.88 43 CYS B O 1
ATOM 1698 N N . ARG B 1 44 ? -9.016 3.334 -1.933 1 96.75 44 ARG B N 1
ATOM 1699 C CA . ARG B 1 44 ? -10.328 2.771 -1.638 1 96.75 44 ARG B CA 1
ATOM 1700 C C . ARG B 1 44 ? -10.367 2.18 -0.233 1 96.75 44 ARG B C 1
ATOM 1702 O O . ARG B 1 44 ? -11.359 2.336 0.484 1 96.75 44 ARG B O 1
ATOM 1709 N N . LEU B 1 45 ? -9.336 1.511 0.111 1 97.25 45 LEU B N 1
ATOM 1710 C CA . LEU B 1 45 ? -9.211 0.966 1.46 1 97.25 45 LEU B CA 1
ATOM 1711 C C . LEU B 1 45 ? -9.367 2.064 2.506 1 97.25 45 LEU B C 1
ATOM 1713 O O . LEU B 1 45 ? -10.156 1.928 3.443 1 97.25 45 LEU B O 1
ATOM 1717 N N . TRP B 1 46 ? -8.633 3.076 2.344 1 97.44 46 TRP B N 1
ATOM 1718 C CA . TRP B 1 46 ? -8.633 4.188 3.291 1 97.44 46 TRP B CA 1
ATOM 1719 C C . TRP B 1 46 ? -10.016 4.82 3.395 1 97.44 46 TRP B C 1
ATOM 1721 O O . TRP B 1 46 ? -10.523 5.043 4.496 1 97.44 46 TRP B O 1
ATOM 1731 N N . ARG B 1 47 ? -10.609 5.02 2.326 1 95.94 47 ARG B N 1
ATOM 1732 C CA . ARG B 1 47 ? -11.898 5.707 2.285 1 95.94 47 ARG B CA 1
ATOM 1733 C C . ARG B 1 47 ? -13 4.844 2.889 1 95.94 47 ARG B C 1
ATOM 1735 O O . ARG B 1 47 ? -13.945 5.363 3.492 1 95.94 47 ARG B O 1
ATOM 1742 N N . SER B 1 48 ? -12.891 3.631 2.693 1 96.25 48 SER B N 1
ATOM 1743 C CA . SER B 1 48 ? -13.922 2.729 3.199 1 96.25 48 SER B CA 1
ATOM 1744 C C . SER B 1 48 ? -13.781 2.525 4.703 1 96.25 48 SER B C 1
ATOM 1746 O O . SER B 1 48 ? -14.758 2.188 5.379 1 96.25 48 SER B O 1
ATOM 1748 N N . GLY B 1 49 ? -12.586 2.627 5.227 1 96.06 49 GLY B N 1
ATOM 1749 C CA . GLY B 1 49 ? -12.32 2.375 6.637 1 96.06 49 GLY B CA 1
ATOM 1750 C C . GLY B 1 49 ? -12.266 0.897 6.977 1 96.06 49 GLY B C 1
ATOM 1751 O O . GLY B 1 49 ? -12.094 0.529 8.141 1 96.06 49 GLY B O 1
ATOM 1752 N N . GLU B 1 50 ? -12.445 0.093 5.926 1 94.75 50 GLU B N 1
ATOM 1753 C CA . GLU B 1 50 ? -12.398 -1.349 6.145 1 94.75 50 GLU B CA 1
ATOM 1754 C C . GLU B 1 50 ? -11.047 -1.775 6.711 1 94.75 50 GLU B C 1
ATOM 1756 O O . GLU B 1 50 ? -10 -1.292 6.27 1 94.75 50 GLU B O 1
ATOM 1761 N N . MET B 1 51 ? -11.086 -2.652 7.805 1 92.75 51 MET B N 1
ATOM 1762 C CA . MET B 1 51 ? -9.914 -3.27 8.422 1 92.75 51 MET B CA 1
ATOM 1763 C C . MET B 1 51 ? -9.07 -2.229 9.141 1 92.75 51 MET B C 1
ATOM 1765 O O . MET B 1 51 ? -7.887 -2.461 9.414 1 92.75 51 MET B O 1
ATOM 1769 N N . SER B 1 52 ? -9.602 -1.023 9.336 1 95.5 52 SER B N 1
ATOM 1770 C CA . SER B 1 52 ? -8.859 -0.013 10.086 1 95.5 52 SER B CA 1
ATOM 1771 C C . SER B 1 52 ? -8.539 -0.495 11.5 1 95.5 52 SER B C 1
ATOM 1773 O O . SER B 1 52 ? -9.359 -1.167 12.133 1 95.5 52 SER B O 1
ATOM 1775 N N . ASP B 1 53 ? -7.34 -0.128 11.984 1 92.94 53 ASP B N 1
ATOM 1776 C CA . ASP B 1 53 ? -6.938 -0.561 13.32 1 92.94 53 ASP B CA 1
ATOM 1777 C C . ASP B 1 53 ? -6.254 0.573 14.078 1 92.94 53 ASP B C 1
ATOM 1779 O O . ASP B 1 53 ? -5.652 0.346 15.133 1 92.94 53 ASP B O 1
ATOM 1783 N N . VAL B 1 54 ? -6.312 1.78 13.57 1 95.56 54 VAL B N 1
ATOM 1784 C CA . VAL B 1 54 ? -5.805 2.986 14.211 1 95.56 54 VAL B CA 1
ATOM 1785 C C . VAL B 1 54 ? -6.797 4.129 14.031 1 95.56 54 VAL B C 1
ATOM 1787 O O . VAL B 1 54 ? -7.406 4.266 12.961 1 95.56 54 VAL B O 1
ATOM 1790 N N . VAL B 1 55 ? -6.945 4.898 15.047 1 96.69 55 VAL B N 1
ATOM 1791 C CA . VAL B 1 55 ? -7.719 6.133 14.953 1 96.69 55 VAL B CA 1
ATOM 1792 C C . VAL B 1 55 ? -6.816 7.332 15.258 1 96.69 55 VAL B C 1
ATOM 1794 O O . VAL B 1 55 ? -6.164 7.375 16.297 1 96.69 55 VAL B O 1
ATOM 1797 N N . LEU B 1 56 ? -6.793 8.242 14.336 1 97.25 56 LEU B N 1
ATOM 1798 C CA . LEU B 1 56 ? -6.129 9.523 14.555 1 97.25 56 LEU B CA 1
ATOM 1799 C C . LEU B 1 56 ? -7.109 10.555 15.102 1 97.25 56 LEU B C 1
ATOM 1801 O O . LEU B 1 56 ? -8.086 10.906 14.438 1 97.25 56 LEU B O 1
ATOM 1805 N N . LYS B 1 57 ? -6.836 10.992 16.266 1 97.75 57 LYS B N 1
ATOM 1806 C CA . LYS B 1 57 ? -7.664 12.031 16.875 1 97.75 57 LYS B CA 1
ATOM 1807 C C . LYS B 1 57 ? -7.062 13.414 16.625 1 97.75 57 LYS B C 1
ATOM 1809 O O . LYS B 1 57 ? -5.957 13.711 17.094 1 97.75 57 LYS B O 1
ATOM 1814 N N . VAL B 1 58 ? -7.766 14.227 15.922 1 97.44 58 VAL B N 1
ATOM 1815 C CA . VAL B 1 58 ? -7.348 15.586 15.602 1 97.44 58 VAL B CA 1
ATOM 1816 C C . VAL B 1 58 ? -8.367 16.578 16.156 1 97.44 58 VAL B C 1
ATOM 1818 O O . VAL B 1 58 ? -9.375 16.875 15.5 1 97.44 58 VAL B O 1
ATOM 1821 N N . GLY B 1 59 ? -8.031 17.141 17.297 1 94.62 59 GLY B N 1
ATOM 1822 C CA . GLY B 1 59 ? -9.055 17.922 17.969 1 94.62 59 GLY B CA 1
ATOM 1823 C C . GLY B 1 59 ? -10.305 17.125 18.281 1 94.62 59 GLY B C 1
ATOM 1824 O O . GLY B 1 59 ? -10.25 16.109 18.984 1 94.62 59 GLY B O 1
ATOM 1825 N N . ARG B 1 60 ? -11.422 17.516 17.75 1 95.31 60 ARG B N 1
ATOM 1826 C CA . ARG B 1 60 ? -12.695 16.844 17.984 1 95.31 60 ARG B CA 1
ATOM 1827 C C . ARG B 1 60 ? -12.984 15.828 16.891 1 95.31 60 ARG B C 1
ATOM 1829 O O . ARG B 1 60 ? -13.953 15.07 16.969 1 95.31 60 ARG B O 1
ATOM 1836 N N . ASP B 1 61 ? -12.156 15.844 15.938 1 97.62 61 ASP B N 1
ATOM 1837 C CA . ASP B 1 61 ? -12.375 14.977 14.789 1 97.62 61 ASP B CA 1
ATOM 1838 C C . ASP B 1 61 ? -11.562 13.688 14.914 1 97.62 61 ASP B C 1
ATOM 1840 O O . ASP B 1 61 ? -10.594 13.633 15.672 1 97.62 61 ASP B O 1
ATOM 1844 N N . GLU B 1 62 ? -12.023 12.742 14.195 1 96.94 62 GLU B N 1
ATOM 1845 C CA . GLU B 1 62 ? -11.336 11.453 14.156 1 96.94 62 GLU B CA 1
ATOM 1846 C C . GLU B 1 62 ? -11.148 10.969 12.719 1 96.94 62 GLU B C 1
ATOM 1848 O O . GLU B 1 62 ? -12.016 11.188 11.867 1 96.94 62 GLU B O 1
ATOM 1853 N N . LEU B 1 63 ? -10.016 10.305 12.43 1 97.12 63 LEU B N 1
ATOM 1854 C CA . LEU B 1 63 ? -9.711 9.695 11.148 1 97.12 63 LEU B CA 1
ATOM 1855 C C . LEU B 1 63 ? -9.273 8.242 11.32 1 97.12 63 LEU B C 1
ATOM 1857 O O . LEU B 1 63 ? -8.328 7.965 12.07 1 97.12 63 LEU B O 1
ATOM 1861 N N . GLN B 1 64 ? -10.031 7.367 10.695 1 97.38 64 GLN B N 1
ATOM 1862 C CA . GLN B 1 64 ? -9.609 5.973 10.703 1 97.38 64 GLN B CA 1
ATOM 1863 C C . GLN B 1 64 ? -8.445 5.738 9.75 1 97.38 64 GLN B C 1
ATOM 1865 O O . GLN B 1 64 ? -8.406 6.301 8.656 1 97.38 64 GLN B O 1
ATOM 1870 N N . ALA B 1 65 ? -7.48 4.938 10.164 1 97.62 65 ALA B N 1
ATOM 1871 C CA . ALA B 1 65 ? -6.312 4.613 9.344 1 97.62 65 ALA B CA 1
ATOM 1872 C C . ALA B 1 65 ? -5.805 3.205 9.648 1 97.62 65 ALA B C 1
ATOM 1874 O O . ALA B 1 65 ? -6.438 2.459 10.398 1 97.62 65 ALA B O 1
ATOM 1875 N N . HIS B 1 66 ? -4.828 2.801 9.062 1 96.88 66 HIS B N 1
ATOM 1876 C CA . HIS B 1 66 ? -4.258 1.466 9.203 1 96.88 66 HIS B CA 1
ATOM 1877 C C . HIS B 1 66 ? -2.822 1.53 9.719 1 96.88 66 HIS B C 1
ATOM 1879 O O . HIS B 1 66 ? -1.979 2.211 9.133 1 96.88 66 HIS B O 1
ATOM 1885 N N . ARG B 1 67 ? -2.588 0.827 10.758 1 96.19 67 ARG B N 1
ATOM 1886 C CA . ARG B 1 67 ? -1.289 0.799 11.422 1 96.19 67 ARG B CA 1
ATOM 1887 C C . ARG B 1 67 ? -0.173 0.483 10.43 1 96.19 67 ARG B C 1
ATOM 1889 O O . ARG B 1 67 ? 0.848 1.173 10.398 1 96.19 67 ARG B O 1
ATOM 1896 N N . LEU B 1 68 ? -0.375 -0.537 9.648 1 96.12 68 LEU B N 1
ATOM 1897 C CA . LEU B 1 68 ? 0.635 -0.993 8.703 1 96.12 68 LEU B CA 1
ATOM 1898 C C . LEU B 1 68 ? 1.017 0.123 7.734 1 96.12 68 LEU B C 1
ATOM 1900 O O . LEU B 1 68 ? 2.201 0.366 7.5 1 96.12 68 LEU B O 1
ATOM 1904 N N . VAL B 1 69 ? 0.026 0.839 7.172 1 98.12 69 VAL B N 1
ATOM 1905 C CA . VAL B 1 69 ? 0.265 1.88 6.18 1 98.12 69 VAL B CA 1
ATOM 1906 C C . VAL B 1 69 ? 1.004 3.051 6.824 1 98.12 69 VAL B C 1
ATOM 1908 O O . VAL B 1 69 ? 2.014 3.523 6.293 1 98.12 69 VAL B O 1
ATOM 1911 N N . LEU B 1 70 ? 0.521 3.479 7.961 1 97.12 70 LEU B N 1
ATOM 1912 C CA . LEU B 1 70 ? 1.159 4.602 8.641 1 97.12 70 LEU B CA 1
ATOM 1913 C C . LEU B 1 70 ? 2.596 4.258 9.023 1 97.12 70 LEU B C 1
ATOM 1915 O O . LEU B 1 70 ? 3.504 5.07 8.828 1 97.12 70 LEU B O 1
ATOM 1919 N N . ALA B 1 71 ? 2.82 3.061 9.5 1 96.25 71 ALA B N 1
ATOM 1920 C CA . ALA B 1 71 ? 4.137 2.641 9.977 1 96.25 71 ALA B CA 1
ATOM 1921 C C . ALA B 1 71 ? 5.121 2.516 8.82 1 96.25 71 ALA B C 1
ATOM 1923 O O . ALA B 1 71 ? 6.305 2.842 8.969 1 96.25 71 ALA B O 1
ATOM 1924 N N . VAL B 1 72 ? 4.656 2.037 7.699 1 96.88 72 VAL B N 1
ATOM 1925 C CA . VAL B 1 72 ? 5.555 1.779 6.582 1 96.88 72 VAL B CA 1
ATOM 1926 C C . VAL B 1 72 ? 5.906 3.094 5.887 1 96.88 72 VAL B C 1
ATOM 1928 O O . VAL B 1 72 ? 7 3.236 5.332 1 96.88 72 VAL B O 1
ATOM 1931 N N . ARG B 1 73 ? 5.02 4.074 5.93 1 97.56 73 ARG B N 1
ATOM 1932 C CA . ARG B 1 73 ? 5.191 5.293 5.148 1 97.56 73 ARG B CA 1
ATOM 1933 C C . ARG B 1 73 ? 5.824 6.398 5.988 1 97.56 73 ARG B C 1
ATOM 1935 O O . ARG B 1 73 ? 6.238 7.43 5.457 1 97.56 73 ARG B O 1
ATOM 1942 N N . SER B 1 74 ? 5.922 6.211 7.316 1 96.81 74 SER B N 1
ATOM 1943 C CA . SER B 1 74 ? 6.457 7.227 8.219 1 96.81 74 SER B CA 1
ATOM 1944 C C . SER B 1 74 ? 7.203 6.586 9.391 1 96.81 74 SER B C 1
ATOM 1946 O O . SER B 1 74 ? 6.594 5.941 10.242 1 96.81 74 SER B O 1
ATOM 1948 N N . PRO B 1 75 ? 8.516 6.832 9.539 1 95.94 75 PRO B N 1
ATOM 1949 C CA . PRO B 1 75 ? 9.266 6.336 10.695 1 95.94 75 PRO B CA 1
ATOM 1950 C C . PRO B 1 75 ? 8.695 6.832 12.023 1 95.94 75 PRO B C 1
ATOM 1952 O O . PRO B 1 75 ? 8.75 6.121 13.031 1 95.94 75 PRO B O 1
ATOM 1955 N N . VAL B 1 76 ? 8.164 8 12.016 1 95.81 76 VAL B N 1
ATOM 1956 C CA . VAL B 1 76 ? 7.602 8.578 13.234 1 95.81 76 VAL B CA 1
ATOM 1957 C C . VAL B 1 76 ? 6.34 7.812 13.641 1 95.81 76 VAL B C 1
ATOM 1959 O O . VAL B 1 76 ? 6.188 7.418 14.797 1 95.81 76 VAL B O 1
ATOM 1962 N N . PHE B 1 77 ? 5.473 7.594 12.703 1 95.69 77 PHE B N 1
ATOM 1963 C CA . PHE B 1 77 ? 4.297 6.789 13.008 1 95.69 77 PHE B CA 1
ATOM 1964 C C . PHE B 1 77 ? 4.691 5.375 13.406 1 95.69 77 PHE B C 1
ATOM 1966 O O . PHE B 1 77 ? 4.051 4.758 14.258 1 95.69 77 PHE B O 1
ATOM 1973 N N . LYS B 1 78 ? 5.711 4.84 12.734 1 95.25 78 LYS B N 1
ATOM 1974 C CA . LYS B 1 78 ? 6.195 3.508 13.094 1 95.25 78 LYS B CA 1
ATOM 1975 C C . LYS B 1 78 ? 6.559 3.438 14.57 1 95.25 78 LYS B C 1
ATOM 1977 O O . LYS B 1 78 ? 6.188 2.484 15.266 1 95.25 78 LYS B O 1
ATOM 1982 N N . GLN B 1 79 ? 7.227 4.391 15.031 1 93.12 79 GLN B N 1
ATOM 1983 C CA . GLN B 1 79 ? 7.637 4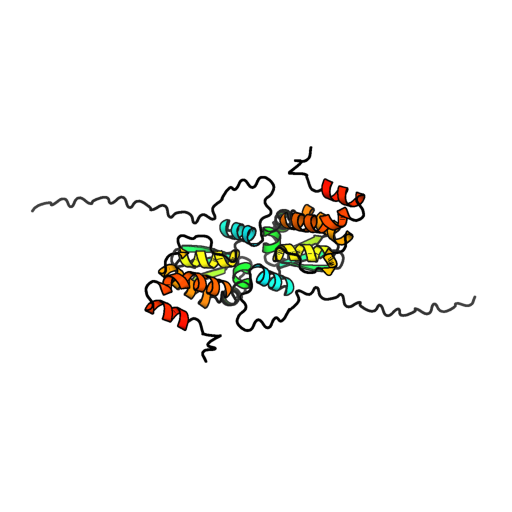.445 16.438 1 93.12 79 GLN B CA 1
ATOM 1984 C C . GLN B 1 79 ? 6.43 4.648 17.344 1 93.12 79 GLN B C 1
ATOM 1986 O O . GLN B 1 79 ? 6.316 3.992 18.391 1 93.12 79 GLN B O 1
ATOM 1991 N N . MET B 1 80 ? 5.492 5.52 16.953 1 91.31 80 MET B N 1
ATOM 1992 C CA . MET B 1 80 ? 4.32 5.848 17.75 1 91.31 80 MET B CA 1
ATOM 1993 C C . MET B 1 80 ? 3.422 4.629 17.922 1 91.31 80 MET B C 1
ATOM 1995 O O . MET B 1 80 ? 2.758 4.48 18.953 1 91.31 80 MET B O 1
ATOM 1999 N N . LEU B 1 81 ? 3.514 3.768 16.938 1 92.19 81 LEU B N 1
ATOM 2000 C CA . LEU B 1 81 ? 2.566 2.658 16.922 1 92.19 81 LEU B CA 1
ATOM 2001 C C . LEU B 1 81 ? 3.252 1.353 17.312 1 92.19 81 LEU B C 1
ATOM 2003 O O . LEU B 1 81 ? 2.65 0.28 17.219 1 92.19 81 LEU B O 1
ATOM 2007 N N . ALA B 1 82 ? 4.531 1.379 17.625 1 85.81 82 ALA B N 1
ATOM 2008 C CA . ALA B 1 82 ? 5.309 0.192 17.969 1 85.81 82 ALA B CA 1
ATOM 2009 C C . ALA B 1 82 ? 4.828 -0.411 19.281 1 85.81 82 ALA B C 1
ATOM 2011 O O . ALA B 1 82 ? 5.027 -1.602 19.547 1 85.81 82 ALA B O 1
ATOM 2012 N N . ALA B 1 83 ? 4.254 0.369 20.172 1 70.81 83 ALA B N 1
ATOM 2013 C CA . ALA B 1 83 ? 3.863 -0.174 21.469 1 70.81 83 ALA B CA 1
ATOM 2014 C C . ALA B 1 83 ? 2.807 -1.263 21.312 1 70.81 83 ALA B C 1
ATOM 2016 O O . ALA B 1 83 ? 1.951 -1.185 20.422 1 70.81 83 ALA B O 1
ATOM 2017 N N . PRO B 1 84 ? 3.127 -2.434 22.016 1 62.16 84 PRO B N 1
ATOM 2018 C CA . PRO B 1 84 ? 2.225 -3.586 21.953 1 62.16 84 PRO B CA 1
ATOM 2019 C C . PRO B 1 84 ? 0.783 -3.221 22.312 1 62.16 84 PRO B C 1
ATOM 2021 O O . PRO B 1 84 ? 0.544 -2.477 23.266 1 62.16 84 PRO B O 1
ATOM 2024 N N . MET B 1 85 ? 0.098 -2.971 21.281 1 58 85 MET B N 1
ATOM 2025 C CA . MET B 1 85 ? -1.321 -2.842 21.609 1 58 85 MET B CA 1
ATOM 2026 C C . MET B 1 85 ? -1.949 -4.207 21.859 1 58 85 MET B C 1
ATOM 2028 O O . MET B 1 85 ? -1.509 -5.211 21.297 1 58 85 MET B O 1
ATOM 2032 N N . SER B 1 86 ? -2.668 -4.242 22.75 1 52.38 86 SER B N 1
ATOM 2033 C CA . SER B 1 86 ? -3.443 -5.473 22.875 1 52.38 86 SER B CA 1
ATOM 2034 C C . SER B 1 86 ? -4.168 -5.805 21.578 1 52.38 86 SER B C 1
ATOM 2036 O O . SER B 1 86 ? -4.402 -4.922 20.75 1 52.38 86 SER B O 1
ATOM 2038 N N . GLU B 1 87 ? -4.305 -7.113 21.219 1 48.84 87 GLU B N 1
ATOM 2039 C CA . GLU B 1 87 ? -4.879 -7.648 19.984 1 48.84 87 GLU B CA 1
ATOM 2040 C C . GLU B 1 87 ? -6.035 -6.789 19.484 1 48.84 87 GLU B C 1
ATOM 2042 O O . GLU B 1 87 ? -6.234 -6.637 18.281 1 48.84 87 GLU B O 1
ATOM 2047 N N . LYS B 1 88 ? -6.766 -6.363 20.578 1 50.38 88 LYS B N 1
ATOM 2048 C CA . LYS B 1 88 ? -8.055 -5.742 20.266 1 50.38 88 LYS B CA 1
ATOM 2049 C C . LYS B 1 88 ? -7.945 -4.223 20.266 1 50.38 88 LYS B C 1
ATOM 2051 O O . LYS B 1 88 ? -8.906 -3.525 19.938 1 50.38 88 LYS B O 1
ATOM 2056 N N . ALA B 1 89 ? -6.777 -3.887 20.516 1 57.38 89 ALA B N 1
ATOM 2057 C CA . ALA B 1 89 ? -6.887 -2.473 20.859 1 57.38 89 ALA B CA 1
ATOM 2058 C C . ALA B 1 89 ? -6.547 -1.587 19.672 1 57.38 89 ALA B C 1
ATOM 2060 O O . ALA B 1 89 ? -5.547 -1.816 18.984 1 57.38 89 ALA B O 1
ATOM 2061 N N . THR B 1 90 ? -7.625 -1.115 19.141 1 66.12 90 THR B N 1
ATOM 2062 C CA . THR B 1 90 ? -7.438 -0.003 18.219 1 66.12 90 THR B CA 1
ATOM 2063 C C . THR B 1 90 ? -6.504 1.046 18.812 1 66.12 90 THR B C 1
ATOM 2065 O O . THR B 1 90 ? -6.707 1.493 19.953 1 66.12 90 THR B O 1
ATOM 2068 N N . GLY B 1 91 ? -5.379 1.17 18.109 1 84.5 91 GLY B N 1
ATOM 2069 C CA . GLY B 1 91 ? -4.477 2.209 18.562 1 84.5 91 GLY B CA 1
ATOM 2070 C C . GLY B 1 91 ? -5.016 3.609 18.344 1 84.5 91 GLY B C 1
ATOM 2071 O O . GLY B 1 91 ? -5.648 3.887 17.328 1 84.5 91 GLY B O 1
ATOM 2072 N N . ILE B 1 92 ? -4.996 4.422 19.438 1 91.19 92 ILE B N 1
ATOM 2073 C CA . ILE B 1 92 ? -5.387 5.82 19.312 1 91.19 92 ILE B CA 1
ATOM 2074 C C . ILE B 1 92 ? -4.141 6.703 19.297 1 91.19 92 ILE B C 1
ATOM 2076 O O . ILE B 1 92 ? -3.279 6.59 20.172 1 91.19 92 ILE B O 1
ATOM 2080 N N . VAL B 1 93 ? -4.02 7.496 18.281 1 94.12 93 VAL B N 1
ATOM 2081 C CA . VAL B 1 93 ? -2.951 8.484 18.172 1 94.12 93 VAL B CA 1
ATOM 2082 C C . VAL B 1 93 ? -3.535 9.891 18.25 1 94.12 93 VAL B C 1
ATOM 2084 O O . VAL B 1 93 ? -4.34 10.281 17.406 1 94.12 93 VAL B O 1
ATOM 2087 N N . GLU B 1 94 ? -3.121 10.625 19.234 1 95.31 94 GLU B N 1
ATOM 2088 C CA . GLU B 1 94 ? -3.57 12.008 19.375 1 95.31 94 GLU B CA 1
ATOM 2089 C C . GLU B 1 94 ? -2.658 12.961 18.625 1 95.31 94 GLU B C 1
ATOM 2091 O O . GLU B 1 94 ? -1.446 12.984 18.844 1 95.31 94 GLU B O 1
ATOM 2096 N N . ILE B 1 95 ? -3.348 13.719 17.75 1 95.94 95 ILE B N 1
ATOM 2097 C CA . ILE B 1 95 ? -2.613 14.68 16.938 1 95.94 95 ILE B CA 1
ATOM 2098 C C . ILE B 1 95 ? -3.113 16.094 17.234 1 95.94 95 ILE B C 1
ATOM 2100 O O . ILE B 1 95 ? -4.266 16.422 16.938 1 95.94 95 ILE B O 1
ATOM 2104 N N . GLY B 1 96 ? -2.234 16.922 17.75 1 95.5 96 GLY B N 1
ATOM 2105 C CA . GLY B 1 96 ? -2.635 18.266 18.156 1 95.5 96 GLY B CA 1
ATOM 2106 C C . GLY B 1 96 ? -1.959 19.359 17.359 1 95.5 96 GLY B C 1
ATOM 2107 O O . GLY B 1 96 ? -2.191 20.547 17.594 1 95.5 96 GLY B O 1
ATOM 2108 N N . ASP B 1 97 ? -1.226 19.016 16.359 1 93.19 97 ASP B N 1
ATOM 2109 C CA . ASP B 1 97 ? -0.349 20 15.734 1 93.19 97 ASP B CA 1
ATOM 2110 C C . ASP B 1 97 ? -0.77 20.281 14.289 1 93.19 97 ASP B C 1
ATOM 2112 O O . ASP B 1 97 ? -0.019 20.891 13.523 1 93.19 97 ASP B O 1
ATOM 2116 N N . MET B 1 98 ? -1.918 19.797 13.906 1 95.38 98 MET B N 1
ATOM 2117 C CA . MET B 1 98 ? -2.422 20.109 12.57 1 95.38 98 MET B CA 1
ATOM 2118 C C . MET B 1 98 ? -3.943 20.016 12.531 1 95.38 98 MET B C 1
ATOM 2120 O O . MET B 1 98 ? -4.559 19.422 13.414 1 95.38 98 MET B O 1
ATOM 2124 N N . SER B 1 99 ? -4.527 20.672 11.516 1 95.44 99 SER B N 1
ATOM 2125 C CA . SER B 1 99 ? -5.973 20.641 11.305 1 95.44 99 SER B CA 1
ATOM 2126 C C . SER B 1 99 ? -6.406 19.297 10.711 1 95.44 99 SER B C 1
ATOM 2128 O O . SER B 1 99 ? -5.582 18.547 10.188 1 95.44 99 SER B O 1
ATOM 2130 N N . ILE B 1 100 ? -7.715 19.016 10.773 1 96.5 100 ILE B N 1
ATOM 2131 C CA . ILE B 1 100 ? -8.273 17.797 10.219 1 96.5 100 ILE B CA 1
ATOM 2132 C C . ILE B 1 100 ? -8.094 17.781 8.703 1 96.5 100 ILE B C 1
ATOM 2134 O O . ILE B 1 100 ? -7.867 16.734 8.102 1 96.5 100 ILE B O 1
ATOM 2138 N N . GLU B 1 101 ? -8.156 18.922 8.141 1 94 101 GLU B N 1
ATOM 2139 C CA . GLU B 1 101 ? -7.957 19.031 6.699 1 94 101 GLU B CA 1
ATOM 2140 C C . GLU B 1 101 ? -6.555 18.594 6.301 1 94 101 GLU B C 1
ATOM 2142 O O . GLU B 1 101 ? -6.391 17.797 5.371 1 94 101 GLU B O 1
ATOM 2147 N N . VAL B 1 102 ? -5.586 19.016 7 1 95 102 VAL B N 1
ATOM 2148 C CA . VAL B 1 102 ? -4.191 18.688 6.711 1 95 102 VAL B CA 1
ATOM 2149 C C . VAL B 1 102 ? -3.92 17.219 7.023 1 95 102 VAL B C 1
ATOM 2151 O O . VAL B 1 102 ? -3.207 16.547 6.281 1 95 102 VAL B O 1
ATOM 2154 N N . ALA B 1 103 ? -4.523 16.734 8.078 1 97.12 103 ALA B N 1
ATOM 2155 C CA . ALA B 1 103 ? -4.371 15.328 8.414 1 97.12 103 ALA B CA 1
ATOM 2156 C C . ALA B 1 103 ? -4.902 14.438 7.293 1 97.12 103 ALA B C 1
ATOM 2158 O O . ALA B 1 103 ? -4.305 13.406 6.977 1 97.12 103 ALA B O 1
ATOM 2159 N N . ARG B 1 104 ? -5.969 14.852 6.727 1 96.44 104 ARG B N 1
ATOM 2160 C CA . ARG B 1 104 ? -6.551 14.102 5.621 1 96.44 104 ARG B CA 1
ATOM 2161 C C . ARG B 1 104 ? -5.625 14.094 4.41 1 96.44 104 ARG B C 1
ATOM 2163 O O . ARG B 1 104 ? -5.453 13.07 3.756 1 96.44 104 ARG B O 1
ATOM 2170 N N . LEU B 1 105 ? -5.043 15.195 4.117 1 95.81 105 LEU B N 1
ATOM 2171 C CA . LEU B 1 105 ? -4.109 15.297 3.004 1 95.81 105 LEU B CA 1
ATOM 2172 C C . LEU B 1 105 ? -2.869 14.445 3.26 1 95.81 105 LEU B C 1
ATOM 2174 O O . LEU B 1 105 ? -2.367 13.781 2.35 1 95.81 105 LEU B O 1
ATOM 2178 N N . LEU B 1 106 ? -2.381 14.516 4.484 1 96.88 106 LEU B N 1
ATOM 2179 C CA . LEU B 1 106 ? -1.245 13.688 4.875 1 96.88 106 LEU B CA 1
ATOM 2180 C C . LEU B 1 106 ? -1.551 12.211 4.648 1 96.88 106 LEU B C 1
ATOM 2182 O O . LEU B 1 106 ? -0.769 11.5 4.012 1 96.88 106 LEU B O 1
ATOM 2186 N N . CYS B 1 107 ? -2.717 11.781 5.066 1 97.38 107 CYS B N 1
ATOM 2187 C CA . CYS B 1 107 ? -3.121 10.391 4.902 1 97.38 107 CYS B CA 1
ATOM 2188 C C . CYS B 1 107 ? -3.305 10.047 3.428 1 97.38 107 CYS B C 1
ATOM 2190 O O . CYS B 1 107 ? -2.904 8.969 2.982 1 97.38 107 CYS B O 1
ATOM 2192 N N . GLU B 1 108 ? -3.91 10.961 2.752 1 96.69 108 GLU B N 1
ATOM 2193 C CA . GLU B 1 108 ? -4.09 10.711 1.325 1 96.69 108 GLU B CA 1
ATOM 2194 C C . GLU B 1 108 ? -2.756 10.406 0.647 1 96.69 108 GLU B C 1
ATOM 2196 O O . GLU B 1 108 ? -2.65 9.461 -0.135 1 96.69 108 GLU B O 1
ATOM 2201 N N . PHE B 1 109 ? -1.81 11.148 0.964 1 96.44 109 PHE B N 1
ATOM 2202 C CA . PHE B 1 109 ? -0.493 10.93 0.378 1 96.44 109 PHE B CA 1
ATOM 2203 C C . PHE B 1 109 ? 0.073 9.586 0.81 1 96.44 109 PHE B C 1
ATOM 2205 O O . PHE B 1 109 ? 0.63 8.844 -0.008 1 96.44 109 PHE B O 1
ATOM 2212 N N . MET B 1 110 ? -0.04 9.297 2.041 1 97.75 110 MET B N 1
ATOM 2213 C CA . MET B 1 110 ? 0.533 8.055 2.561 1 97.75 110 MET B CA 1
ATOM 2214 C C . MET B 1 110 ? -0.095 6.84 1.888 1 97.75 110 MET B C 1
ATOM 2216 O O . MET B 1 110 ? 0.568 5.82 1.696 1 97.75 110 MET B O 1
ATOM 2220 N N . TYR B 1 111 ? -1.294 6.988 1.469 1 97.56 111 TYR B N 1
ATOM 2221 C CA . TYR B 1 111 ? -1.999 5.859 0.874 1 97.56 111 TYR B CA 1
ATOM 2222 C C . TYR B 1 111 ? -1.819 5.84 -0.64 1 97.56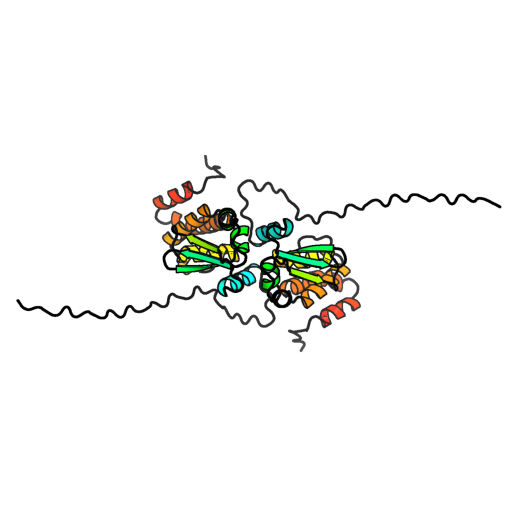 111 TYR B C 1
ATOM 2224 O O . TYR B 1 111 ? -1.996 4.801 -1.28 1 97.56 111 TYR B O 1
ATOM 2232 N N . THR B 1 112 ? -1.475 6.984 -1.266 1 96.5 112 THR B N 1
ATOM 2233 C CA . THR B 1 112 ? -1.621 7.035 -2.717 1 96.5 112 THR B CA 1
ATOM 2234 C C . THR B 1 112 ? -0.38 7.641 -3.365 1 96.5 112 THR B C 1
ATOM 2236 O O . THR B 1 112 ? -0.206 7.555 -4.582 1 96.5 112 THR B O 1
ATOM 2239 N N . ASP B 1 113 ? 0.442 8.242 -2.648 1 95 113 ASP B N 1
ATOM 2240 C CA . ASP B 1 113 ? 1.636 8.93 -3.133 1 95 113 ASP B CA 1
ATOM 2241 C C . ASP B 1 113 ? 1.271 10.25 -3.812 1 95 113 ASP B C 1
ATOM 2243 O O . ASP B 1 113 ? 2.096 10.844 -4.512 1 95 113 ASP B O 1
ATOM 2247 N N . THR B 1 114 ? 0.066 10.656 -3.705 1 92.12 114 THR B N 1
ATOM 2248 C CA . THR B 1 114 ? -0.32 11.914 -4.336 1 92.12 114 THR B CA 1
ATOM 2249 C C . THR B 1 114 ? -1.417 12.609 -3.533 1 92.12 114 THR B C 1
ATOM 2251 O O . THR B 1 114 ? -1.911 12.062 -2.545 1 92.12 114 THR B O 1
ATOM 2254 N N . ILE B 1 115 ? -1.658 13.836 -3.852 1 90.81 115 ILE B N 1
ATOM 2255 C CA . ILE B 1 115 ? -2.752 14.617 -3.287 1 90.81 115 ILE B CA 1
ATOM 2256 C C . ILE B 1 115 ? -3.648 15.141 -4.41 1 90.81 115 ILE B C 1
ATOM 2258 O O . ILE B 1 115 ? -3.178 15.82 -5.324 1 90.81 115 ILE B O 1
ATOM 2262 N N . LYS B 1 116 ? -4.688 14.5 -4.75 1 73.88 116 LYS B N 1
ATOM 2263 C CA . LYS B 1 116 ? -5.555 14.891 -5.855 1 73.88 116 LYS B CA 1
ATOM 2264 C C . LYS B 1 116 ? -6.371 16.125 -5.504 1 73.88 116 LYS B C 1
ATOM 2266 O O . LYS B 1 116 ? -6.816 16.859 -6.391 1 73.88 116 LYS B O 1
ATOM 2271 N N . GLY B 1 117 ? -6.926 16.266 -4.379 1 57.78 117 GLY B N 1
ATOM 2272 C CA . GLY B 1 117 ? -7.875 17.328 -4.133 1 57.78 117 GLY B CA 1
ATOM 2273 C C . GLY B 1 117 ? -7.266 18.719 -4.277 1 57.78 117 GLY B C 1
ATOM 2274 O O . GLY B 1 117 ? -6.379 19.094 -3.508 1 57.78 117 GLY B O 1
ATOM 2275 N N . GLN B 1 118 ? -7.129 19.172 -5.52 1 52.66 118 GLN B N 1
ATOM 2276 C CA . GLN B 1 118 ? -6.695 20.484 -5.965 1 52.66 118 GLN B CA 1
ATOM 2277 C C . GLN B 1 118 ? -7.152 21.578 -4.996 1 52.66 118 GLN B C 1
ATOM 2279 O O . GLN B 1 118 ? -6.441 22.562 -4.77 1 52.66 118 GLN B O 1
ATOM 2284 N N . GLU B 1 119 ? -8.406 21.5 -4.672 1 51.5 119 GLU B N 1
ATOM 2285 C CA . GLU B 1 119 ? -8.906 22.75 -4.098 1 51.5 119 GLU B CA 1
ATOM 2286 C C . GLU B 1 119 ? -8.203 23.078 -2.783 1 51.5 119 GLU B C 1
ATOM 2288 O O . GLU B 1 119 ? -7.926 24.234 -2.492 1 51.5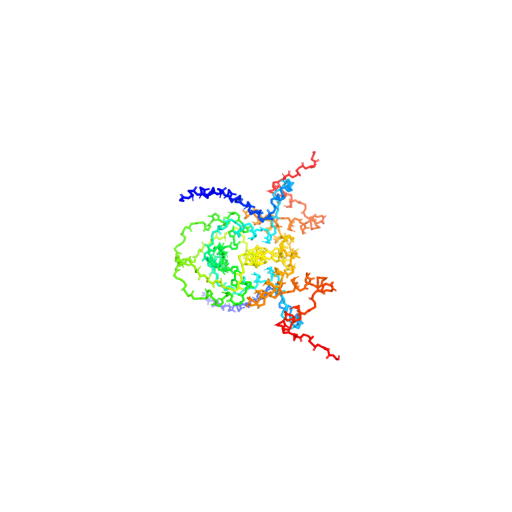 119 GLU B O 1
ATOM 2293 N N . GLY B 1 120 ? -7.965 22.141 -2.01 1 54.06 120 GLY B N 1
ATOM 2294 C CA . GLY B 1 120 ? -7.477 22.547 -0.702 1 54.06 120 GLY B CA 1
ATOM 2295 C C . GLY B 1 120 ? -5.988 22.844 -0.688 1 54.06 120 GLY B C 1
ATOM 2296 O O . GLY B 1 120 ? -5.523 23.688 0.085 1 54.06 120 GLY B O 1
ATOM 2297 N N . ALA B 1 121 ? -5.254 22.078 -1.663 1 59.41 121 ALA B N 1
ATOM 2298 C CA . ALA B 1 121 ? -3.812 22.297 -1.61 1 59.41 121 ALA B CA 1
ATOM 2299 C C . ALA B 1 121 ? -3.412 23.531 -2.428 1 59.41 121 ALA B C 1
ATOM 2301 O O . ALA B 1 121 ? -2.26 23.641 -2.852 1 59.41 121 ALA B O 1
ATOM 2302 N N . GLN B 1 122 ? -4.441 24.328 -2.635 1 65.75 122 GLN B N 1
ATOM 2303 C CA . GLN B 1 122 ? -4.102 25.516 -3.412 1 65.75 122 GLN B CA 1
ATOM 2304 C C . GLN B 1 122 ? -3.965 26.734 -2.512 1 65.75 122 GLN B C 1
ATOM 2306 O O . GLN B 1 122 ? -3.379 27.75 -2.912 1 65.75 122 GLN B O 1
ATOM 2311 N N . ASP B 1 123 ? -4.328 26.547 -1.328 1 77.44 123 ASP B N 1
ATOM 2312 C CA . ASP B 1 123 ? -4.18 27.625 -0.346 1 77.44 123 ASP B CA 1
ATOM 2313 C C . ASP B 1 123 ? -2.797 27.578 0.306 1 77.44 123 ASP B C 1
ATOM 2315 O O . ASP B 1 123 ? -2.371 26.531 0.799 1 77.44 123 ASP B O 1
ATOM 2319 N N . ALA B 1 124 ? -2.203 28.656 0.308 1 79.38 124 ALA B N 1
ATOM 2320 C CA . ALA B 1 124 ? -0.841 28.766 0.823 1 79.38 124 ALA B CA 1
ATOM 2321 C C . ALA B 1 124 ? -0.774 28.328 2.285 1 79.38 124 ALA B C 1
ATOM 2323 O O . ALA B 1 124 ? 0.204 27.719 2.713 1 79.38 124 ALA B O 1
ATOM 2324 N N . SER B 1 125 ? -1.779 28.703 3.004 1 84.88 125 SER B N 1
ATOM 2325 C CA . SER B 1 125 ? -1.809 28.344 4.418 1 84.88 125 SER B CA 1
ATOM 2326 C C . SER B 1 125 ? -1.883 26.828 4.609 1 84.88 125 SER B C 1
ATOM 2328 O O . SER B 1 125 ? -1.218 26.281 5.488 1 84.88 125 SER B O 1
ATOM 2330 N N . VAL B 1 126 ? -2.645 26.203 3.787 1 88.44 126 VAL B N 1
ATOM 2331 C CA . VAL B 1 126 ? -2.803 24.75 3.875 1 88.44 126 VAL B CA 1
ATOM 2332 C C . VAL B 1 126 ? -1.504 24.062 3.465 1 88.44 126 VAL B C 1
ATOM 2334 O O . VAL B 1 126 ? -1.056 23.125 4.125 1 88.44 126 VAL B O 1
ATOM 2337 N N . ILE B 1 127 ? -0.893 24.562 2.463 1 87.88 127 ILE B N 1
ATOM 2338 C CA . ILE B 1 127 ? 0.344 23.984 1.96 1 87.88 127 ILE B CA 1
ATOM 2339 C C . ILE B 1 127 ? 1.443 24.109 3.012 1 87.88 127 ILE B C 1
ATOM 2341 O O . ILE B 1 127 ? 2.223 23.172 3.225 1 87.88 127 ILE B O 1
ATOM 2345 N N . SER B 1 128 ? 1.473 25.266 3.604 1 87.56 128 SER B N 1
ATOM 2346 C CA . SER B 1 128 ? 2.471 25.484 4.645 1 87.56 128 SER B CA 1
ATOM 2347 C C . SER B 1 128 ? 2.266 24.531 5.816 1 87.56 128 SER B C 1
ATOM 2349 O O . SER B 1 128 ? 3.225 23.953 6.332 1 87.56 128 SER B O 1
ATOM 2351 N N . GLU B 1 129 ? 1.004 24.391 6.215 1 92.56 129 GLU B N 1
ATOM 2352 C CA . GLU B 1 129 ? 0.69 23.484 7.305 1 92.56 129 GLU B CA 1
ATOM 2353 C C . GLU B 1 129 ? 1.01 22.031 6.922 1 92.56 129 GLU B C 1
ATOM 2355 O O . GLU B 1 129 ? 1.537 21.281 7.738 1 92.56 129 GLU B O 1
ATOM 2360 N N . LEU B 1 130 ? 0.756 21.672 5.719 1 93.88 130 LEU B N 1
ATOM 2361 C CA . LEU B 1 130 ? 1.024 20.328 5.227 1 93.88 130 LEU B CA 1
ATOM 2362 C C . LEU B 1 130 ? 2.523 20.062 5.164 1 93.88 130 LEU B C 1
ATOM 2364 O O . LEU B 1 130 ? 2.98 18.969 5.5 1 93.88 130 LEU B O 1
ATOM 2368 N N . LEU B 1 131 ? 3.197 21.078 4.77 1 92 131 LEU B N 1
ATOM 2369 C CA . LEU B 1 131 ? 4.648 20.953 4.711 1 92 131 LEU B CA 1
ATOM 2370 C C . LEU B 1 131 ? 5.227 20.703 6.102 1 92 131 LEU B C 1
ATOM 2372 O O . LEU B 1 131 ? 6.098 19.844 6.266 1 92 131 LEU B O 1
ATOM 2376 N N . ARG B 1 132 ? 4.738 21.375 7.047 1 93.25 132 ARG B N 1
ATOM 2377 C CA . ARG B 1 132 ? 5.168 21.172 8.43 1 93.25 132 ARG B CA 1
ATOM 2378 C C . ARG B 1 132 ? 4.824 19.766 8.906 1 93.25 132 ARG B C 1
ATOM 2380 O O . ARG B 1 132 ? 5.645 19.094 9.547 1 93.25 132 ARG B O 1
ATOM 2387 N N . ALA B 1 133 ? 3.688 19.328 8.633 1 96.06 133 ALA B N 1
ATOM 2388 C CA . ALA B 1 133 ? 3.27 17.984 9 1 96.06 133 ALA B CA 1
ATOM 2389 C C . ALA B 1 133 ? 4.137 16.938 8.32 1 96.06 133 ALA B C 1
ATOM 2391 O O . ALA B 1 133 ? 4.594 15.984 8.961 1 96.06 133 ALA B O 1
ATOM 2392 N N . ALA B 1 134 ? 4.344 17.125 7.059 1 95.31 134 ALA B N 1
ATOM 2393 C CA . ALA B 1 134 ? 5.156 16.203 6.273 1 95.31 134 ALA B CA 1
ATOM 2394 C C . ALA B 1 134 ? 6.559 16.062 6.867 1 95.31 134 ALA B C 1
ATOM 2396 O O . ALA B 1 134 ? 7.098 14.961 6.953 1 95.31 134 ALA B O 1
ATOM 2397 N N . ALA B 1 135 ? 7.086 17.203 7.203 1 93.25 135 ALA B N 1
ATOM 2398 C CA . ALA B 1 135 ? 8.414 17.203 7.812 1 93.25 135 ALA B CA 1
ATOM 2399 C C . ALA B 1 135 ? 8.398 16.516 9.172 1 93.25 135 ALA B C 1
ATOM 2401 O O . ALA B 1 135 ? 9.273 15.695 9.477 1 93.25 135 ALA B O 1
ATOM 2402 N N . LYS B 1 136 ? 7.441 16.812 9.93 1 96.31 136 LYS B N 1
ATOM 2403 C CA . LYS B 1 136 ? 7.336 16.25 11.273 1 96.31 136 LYS B CA 1
ATOM 2404 C C . LYS B 1 136 ? 7.207 14.734 11.234 1 96.31 136 LYS B C 1
ATOM 2406 O O . LYS B 1 136 ? 7.844 14.031 12.016 1 96.31 136 LYS B O 1
ATOM 2411 N N . TYR B 1 137 ? 6.387 14.297 10.352 1 96.75 137 TYR B N 1
ATOM 2412 C CA . TYR B 1 137 ? 6.117 12.859 10.289 1 96.75 137 TYR B CA 1
ATOM 2413 C C . TYR B 1 137 ? 7.039 12.172 9.297 1 96.75 137 TYR B C 1
ATOM 2415 O O . TYR B 1 137 ? 6.844 11 8.961 1 96.75 137 TYR B O 1
ATOM 2423 N N . GLU B 1 138 ? 7.996 12.891 8.836 1 95.94 138 GLU B N 1
ATOM 2424 C CA . GLU B 1 138 ? 9.102 12.391 8.023 1 95.94 138 GLU B CA 1
ATOM 2425 C C . GLU B 1 138 ? 8.602 11.695 6.77 1 95.94 138 GLU B C 1
ATOM 2427 O O . GLU B 1 138 ? 9.016 10.57 6.469 1 95.94 138 GLU B O 1
ATOM 2432 N N . CYS B 1 139 ? 7.738 12.328 6.082 1 95.56 139 CYS B N 1
ATOM 2433 C CA . CYS B 1 139 ? 7.27 11.906 4.766 1 95.56 139 CYS B CA 1
ATOM 2434 C C . CYS B 1 139 ? 7.984 12.68 3.662 1 95.56 139 CYS B C 1
ATOM 2436 O O . CYS B 1 139 ? 7.449 13.656 3.137 1 95.56 139 CYS B O 1
ATOM 2438 N N . ALA B 1 140 ? 9.102 12.117 3.268 1 91.19 140 ALA B N 1
ATOM 2439 C CA . ALA B 1 140 ? 10 12.844 2.375 1 91.19 140 ALA B CA 1
ATOM 2440 C C . ALA B 1 140 ? 9.336 13.133 1.033 1 91.19 140 ALA B C 1
ATOM 2442 O O . ALA B 1 140 ? 9.5 14.211 0.469 1 91.19 140 ALA B O 1
ATOM 2443 N N . GLY B 1 141 ? 8.602 12.141 0.523 1 91.5 141 GLY B N 1
ATOM 2444 C CA . GLY B 1 141 ? 7.922 12.359 -0.742 1 91.5 141 GLY B CA 1
ATOM 2445 C C . GLY B 1 141 ? 6.906 13.484 -0.683 1 91.5 141 GLY B C 1
ATOM 2446 O O . GLY B 1 141 ? 6.758 14.242 -1.645 1 91.5 141 GLY B O 1
ATOM 2447 N N . LEU B 1 142 ? 6.254 13.609 0.36 1 93.88 142 LEU B N 1
ATOM 2448 C CA . LEU B 1 142 ? 5.258 14.664 0.53 1 93.88 142 LEU B CA 1
ATOM 2449 C C . LEU B 1 142 ? 5.926 16.016 0.705 1 93.88 142 LEU B C 1
ATOM 2451 O O . LEU B 1 142 ? 5.41 17.031 0.234 1 93.88 142 LEU B O 1
ATOM 2455 N N . VAL B 1 143 ? 7.031 16.062 1.394 1 91.31 143 VAL B N 1
ATOM 2456 C CA . VAL B 1 143 ? 7.797 17.297 1.506 1 91.31 143 VAL B CA 1
ATOM 2457 C C . VAL B 1 143 ? 8.148 17.812 0.113 1 91.31 143 VAL B C 1
ATOM 2459 O O . VAL B 1 143 ? 7.957 19 -0.186 1 91.31 143 VAL B O 1
ATOM 2462 N N . GLN B 1 144 ? 8.602 16.891 -0.64 1 88.69 144 GLN B N 1
ATOM 2463 C CA . GLN B 1 144 ? 8.984 17.266 -1.996 1 88.69 144 GLN B CA 1
ATOM 2464 C C . GLN B 1 144 ? 7.777 17.766 -2.789 1 88.69 144 GLN B C 1
ATOM 2466 O O . GLN B 1 144 ? 7.848 18.797 -3.465 1 88.69 144 GLN B O 1
ATOM 2471 N N . LEU B 1 145 ? 6.742 17.062 -2.725 1 87.75 145 LEU B N 1
ATOM 2472 C CA . LEU B 1 145 ? 5.523 17.422 -3.449 1 87.75 145 LEU B CA 1
ATOM 2473 C C . LEU B 1 145 ? 5.027 18.797 -3.041 1 87.75 145 LEU B C 1
ATOM 2475 O O . LEU B 1 145 ? 4.699 19.625 -3.896 1 87.75 145 LEU B O 1
ATOM 2479 N N . CYS B 1 146 ? 4.98 19.062 -1.756 1 87 146 CYS B N 1
ATOM 2480 C CA . CYS B 1 146 ? 4.512 20.359 -1.252 1 87 146 CYS B CA 1
ATOM 2481 C C . CYS B 1 146 ? 5.469 21.469 -1.634 1 87 146 CYS B C 1
ATOM 2483 O O . CYS B 1 146 ? 5.039 22.578 -1.965 1 87 146 CYS B O 1
ATOM 2485 N N . SER B 1 147 ? 6.762 21.188 -1.591 1 84.62 147 SER B N 1
ATOM 2486 C CA . SER B 1 147 ? 7.762 22.172 -1.983 1 84.62 147 SER B CA 1
ATOM 2487 C C . SER B 1 147 ? 7.59 22.578 -3.443 1 84.62 147 SER B C 1
ATOM 2489 O O . SER B 1 147 ? 7.703 23.766 -3.779 1 84.62 147 SER B O 1
ATOM 2491 N N . ASP B 1 148 ? 7.273 21.609 -4.234 1 82.38 148 ASP B N 1
ATOM 2492 C CA . ASP B 1 148 ? 7.055 21.875 -5.652 1 82.38 148 ASP B CA 1
ATOM 2493 C C . ASP B 1 148 ? 5.801 22.719 -5.867 1 82.38 148 ASP B C 1
ATOM 2495 O O . ASP B 1 148 ? 5.766 23.578 -6.754 1 82.38 148 ASP B O 1
ATOM 2499 N N . ARG B 1 149 ? 4.816 22.516 -5.125 1 81.5 149 ARG B N 1
ATOM 2500 C CA . ARG B 1 149 ? 3.561 23.25 -5.246 1 81.5 149 ARG B CA 1
ATOM 2501 C C . ARG B 1 149 ? 3.691 24.641 -4.656 1 81.5 149 ARG B C 1
ATOM 2503 O O . ARG B 1 149 ? 3.033 25.578 -5.117 1 81.5 149 ARG B O 1
ATOM 2510 N N . ALA B 1 150 ? 4.461 24.766 -3.648 1 77.69 150 ALA B N 1
ATOM 2511 C CA . ALA B 1 150 ? 4.637 26.047 -2.961 1 77.69 150 ALA B CA 1
ATOM 2512 C C . ALA B 1 150 ? 5.523 26.984 -3.771 1 77.69 150 ALA B C 1
ATOM 2514 O O . ALA B 1 150 ? 5.43 28.203 -3.635 1 77.69 150 ALA B O 1
ATOM 2515 N N . ARG B 1 151 ? 6.312 26.438 -4.652 1 74.75 151 ARG B N 1
ATOM 2516 C CA . ARG B 1 151 ? 7.32 27.203 -5.375 1 74.75 151 ARG B CA 1
ATOM 2517 C C . ARG B 1 151 ? 6.68 28.328 -6.18 1 74.75 151 ARG B C 1
ATOM 2519 O O . ARG B 1 151 ? 7.098 29.484 -6.086 1 74.75 151 ARG B O 1
ATOM 2526 N N . PRO B 1 152 ? 5.699 28.094 -7 1 68.06 152 PRO B N 1
ATOM 2527 C CA . PRO B 1 152 ? 5.082 29.188 -7.758 1 68.06 152 PRO B CA 1
ATOM 2528 C C . PRO B 1 152 ? 4.363 30.203 -6.859 1 68.06 152 PRO B C 1
ATOM 2530 O O . PRO B 1 152 ? 4.199 31.359 -7.234 1 68.06 152 PRO B O 1
ATOM 2533 N N . LEU B 1 153 ? 3.859 29.688 -5.766 1 65.69 153 LEU B N 1
ATOM 2534 C CA . LEU B 1 153 ? 3.125 30.562 -4.844 1 65.69 153 LEU B CA 1
ATOM 2535 C C . LEU B 1 153 ? 4.07 31.516 -4.121 1 65.69 153 LEU B C 1
ATOM 2537 O O . LEU B 1 153 ? 3.668 32.594 -3.719 1 65.69 153 LEU B O 1
ATOM 2541 N N . ILE B 1 154 ? 5.238 31.047 -3.824 1 58.81 154 ILE B N 1
ATOM 2542 C CA . ILE B 1 154 ? 6.246 31.875 -3.166 1 58.81 154 ILE B CA 1
ATOM 2543 C C . ILE B 1 154 ? 6.746 32.938 -4.133 1 58.81 154 ILE B C 1
ATOM 2545 O O . ILE B 1 154 ? 7.059 34.062 -3.721 1 58.81 154 ILE B O 1
ATOM 2549 N N . ALA B 1 155 ? 6.996 32.469 -5.363 1 54.94 155 ALA B N 1
ATOM 2550 C CA . ALA B 1 155 ? 7.5 33.438 -6.324 1 54.94 155 ALA B CA 1
ATOM 2551 C C . ALA B 1 155 ? 6.566 34.625 -6.43 1 54.94 155 ALA B C 1
ATOM 2553 O O . ALA B 1 155 ? 7.012 35.75 -6.68 1 54.94 155 ALA B O 1
ATOM 2554 N N . VAL B 1 156 ? 5.387 34.219 -6.469 1 50.81 156 VAL B N 1
ATOM 2555 C CA . VAL B 1 156 ? 4.547 35.406 -6.574 1 50.81 156 VAL B CA 1
ATOM 2556 C C . VAL B 1 156 ? 4.629 36.219 -5.281 1 50.81 156 VAL B C 1
ATOM 2558 O O . VAL B 1 156 ? 4.859 37.438 -5.312 1 50.81 156 VAL B O 1
ATOM 2561 N N . GLU B 1 157 ? 3.764 35.812 -4.367 1 49.19 157 GLU B N 1
ATOM 2562 C CA . GLU B 1 157 ? 3.471 36.719 -3.271 1 49.19 157 GLU B CA 1
ATOM 2563 C C . GLU B 1 157 ? 4.582 36.719 -2.227 1 49.19 157 GLU B C 1
ATOM 2565 O O . GLU B 1 157 ? 5.598 36.031 -2.404 1 49.19 157 GLU B O 1
ATOM 2570 N N . ASN B 1 158 ? 4.234 36.219 -0.821 1 47.44 158 ASN B N 1
ATOM 2571 C CA . ASN B 1 158 ? 4.621 36.469 0.563 1 47.44 158 ASN B CA 1
ATOM 2572 C C . ASN B 1 158 ? 5.887 35.688 0.937 1 47.44 158 ASN B C 1
ATOM 2574 O O . ASN B 1 158 ? 5.824 34.5 1.212 1 47.44 158 ASN B O 1
ATOM 2578 N N . SER B 1 159 ? 7.055 36.094 0.651 1 46.06 159 SER B N 1
ATOM 2579 C CA . SER B 1 159 ? 8.445 35.688 0.812 1 46.06 159 SER B CA 1
ATOM 2580 C C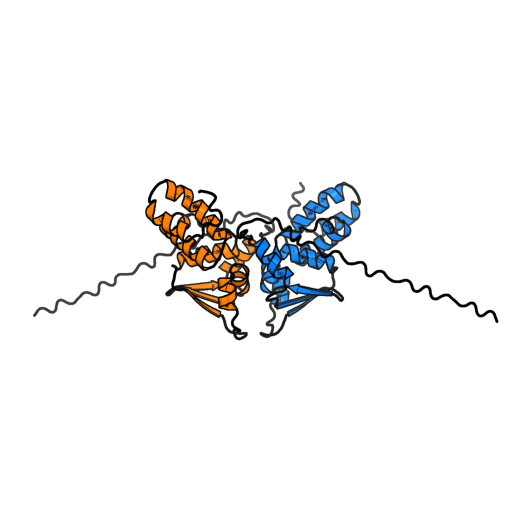 . SER B 1 159 ? 8.719 35.219 2.242 1 46.06 159 SER B C 1
ATOM 2582 O O . SER B 1 159 ? 9.477 34.281 2.467 1 46.06 159 SER B O 1
ATOM 2584 N N . THR B 1 160 ? 8.25 36.031 3.184 1 43.38 160 THR B N 1
ATOM 2585 C CA . THR B 1 160 ? 8.781 35.875 4.531 1 43.38 160 THR B CA 1
ATOM 2586 C C . THR B 1 160 ? 8.359 34.531 5.137 1 43.38 160 THR B C 1
ATOM 2588 O O . THR B 1 160 ? 9.148 33.875 5.824 1 43.38 160 THR B O 1
ATOM 2591 N N . GLU B 1 161 ? 7.156 34.312 5.059 1 43.62 161 GLU B N 1
ATOM 2592 C CA . GLU B 1 161 ? 6.676 33.156 5.766 1 43.62 161 GLU B CA 1
ATOM 2593 C C . GLU B 1 161 ? 7.273 31.859 5.18 1 43.62 161 GLU B C 1
ATOM 2595 O O . GLU B 1 161 ? 7.586 30.922 5.91 1 43.62 161 GLU B O 1
ATOM 2600 N N . TRP B 1 162 ? 7.578 31.859 3.973 1 48.06 162 TRP B N 1
ATOM 2601 C CA . TRP B 1 162 ? 8.023 30.641 3.299 1 48.06 162 TRP B CA 1
ATOM 2602 C C . TRP B 1 162 ? 9.484 30.328 3.635 1 48.06 162 TRP B C 1
ATOM 2604 O O . TRP B 1 162 ? 9.875 29.172 3.707 1 48.06 162 TRP B O 1
ATOM 2614 N N . ILE B 1 163 ? 10.25 31.344 3.936 1 44.44 163 ILE B N 1
ATOM 2615 C CA . ILE B 1 163 ? 11.633 31.125 4.336 1 44.44 163 ILE B CA 1
ATOM 2616 C C . ILE B 1 163 ? 11.672 30.25 5.594 1 44.44 163 ILE B C 1
ATOM 2618 O O . ILE B 1 163 ? 12.508 29.359 5.711 1 44.44 163 ILE B O 1
ATOM 2622 N N . THR B 1 164 ? 10.727 30.484 6.336 1 44.59 164 THR B N 1
ATOM 2623 C CA . THR B 1 164 ? 10.812 29.75 7.602 1 44.59 164 THR B CA 1
ATOM 2624 C C . THR B 1 164 ? 10.586 28.266 7.387 1 44.59 164 THR B C 1
ATOM 2626 O O . THR B 1 164 ? 11.25 27.438 8.008 1 44.59 164 THR B O 1
ATOM 2629 N N . ILE B 1 165 ? 9.68 28.016 6.559 1 44.34 165 ILE B N 1
ATOM 2630 C CA . ILE B 1 165 ? 9.422 26.609 6.32 1 44.34 165 ILE B CA 1
ATOM 2631 C C . ILE B 1 165 ? 10.633 25.969 5.641 1 44.34 165 ILE B C 1
ATOM 2633 O O . ILE B 1 165 ? 11.039 24.859 5.996 1 44.34 165 ILE B O 1
ATOM 2637 N N . ALA B 1 166 ? 11.234 26.734 4.699 1 45.88 166 ALA B N 1
ATOM 2638 C CA . ALA B 1 166 ? 12.43 26.234 4.016 1 45.88 166 ALA B CA 1
ATOM 2639 C C . ALA B 1 166 ? 13.57 26 5.004 1 45.88 166 ALA B C 1
ATOM 2641 O O . ALA B 1 166 ? 14.336 25.047 4.852 1 45.88 166 ALA B O 1
ATOM 2642 N N . THR B 1 167 ? 13.641 26.891 5.879 1 43.5 167 THR B N 1
ATOM 2643 C CA . THR B 1 167 ? 14.719 26.766 6.855 1 43.5 167 THR B CA 1
ATOM 2644 C C . THR B 1 167 ? 14.492 25.547 7.746 1 43.5 167 THR B C 1
ATOM 2646 O O . THR B 1 167 ? 15.445 24.984 8.297 1 43.5 167 THR B O 1
ATOM 2649 N N . GLN B 1 168 ? 13.281 25.297 8.055 1 42.03 168 GLN B N 1
ATOM 2650 C CA . GLN B 1 168 ? 13.039 24.094 8.844 1 42.03 168 GLN B CA 1
ATOM 2651 C C . GLN B 1 168 ? 13.312 22.844 8.031 1 42.03 168 GLN B C 1
ATOM 2653 O O . GLN B 1 168 ? 13.602 21.781 8.594 1 42.03 168 GLN B O 1
ATOM 2658 N N . LEU B 1 169 ? 13.148 22.984 6.785 1 44.62 169 LEU B N 1
ATOM 2659 C CA . LEU B 1 169 ? 13.484 21.891 5.883 1 44.62 169 LEU B CA 1
ATOM 2660 C C . LEU B 1 169 ? 14.992 21.75 5.746 1 44.62 169 LEU B C 1
ATOM 2662 O O . LEU B 1 169 ? 15.688 22.703 5.422 1 44.62 169 LEU B O 1
ATOM 2666 N N . LYS B 1 170 ? 15.703 21.094 6.59 1 40.12 170 LYS B N 1
ATOM 2667 C CA . LYS B 1 170 ? 17.141 20.891 6.605 1 40.12 170 LYS B CA 1
ATOM 2668 C C . LYS B 1 170 ? 17.703 20.828 5.191 1 40.12 170 LYS B C 1
ATOM 2670 O O . LYS B 1 170 ? 17.203 20.094 4.344 1 40.12 170 LYS B O 1
ATOM 2675 N N . PRO B 1 171 ? 18.344 21.984 4.699 1 38.47 171 PRO B N 1
ATOM 2676 C CA . PRO B 1 171 ? 19.109 22.031 3.447 1 38.47 171 PRO B CA 1
ATOM 2677 C C . PRO B 1 171 ? 19.953 20.766 3.23 1 38.47 171 PRO B C 1
ATOM 2679 O O . PRO B 1 171 ? 20.812 20.453 4.055 1 38.47 171 PRO B O 1
ATOM 2682 N N . GLN B 1 172 ? 19.5 19.594 2.994 1 34.91 172 GLN B N 1
ATOM 2683 C CA . GLN B 1 172 ? 20.594 18.766 2.527 1 34.91 172 GLN B CA 1
ATOM 2684 C C . GLN B 1 172 ? 21.453 19.5 1.498 1 34.91 172 GLN B C 1
ATOM 2686 O O . GLN B 1 172 ? 22.688 19.422 1.542 1 34.91 172 GLN B O 1
ATOM 2691 N N . THR B 1 173 ? 20.891 19.812 0.303 1 31.72 173 THR B N 1
ATOM 2692 C CA . THR B 1 173 ? 21.797 20.25 -0.748 1 31.72 173 THR B CA 1
ATOM 2693 C C . THR B 1 173 ? 22.156 21.719 -0.581 1 31.72 173 THR B C 1
ATOM 2695 O O . THR B 1 173 ? 21.312 22.594 -0.813 1 31.72 173 THR B O 1
ATOM 2698 N N . THR B 1 174 ? 22.484 22.281 0.461 1 31.86 174 THR B N 1
ATOM 2699 C CA . THR B 1 174 ? 23.141 23.594 0.392 1 31.86 174 THR B CA 1
ATOM 2700 C C . THR B 1 174 ? 24.156 23.625 -0.742 1 31.86 174 THR B C 1
ATOM 2702 O O . THR B 1 174 ? 25.281 23.141 -0.586 1 31.86 174 THR B O 1
ATOM 2705 N N . LEU B 1 175 ? 23.719 23.172 -1.979 1 27.67 175 LEU B N 1
ATOM 2706 C CA . LEU B 1 175 ? 24.594 23.594 -3.064 1 27.67 175 LEU B CA 1
ATOM 2707 C C . LEU B 1 175 ? 24.578 25.109 -3.23 1 27.67 175 LEU B C 1
ATOM 2709 O O . LEU B 1 175 ? 25.172 25.641 -4.16 1 27.67 175 LEU B O 1
ATOM 2713 N N . LEU B 1 176 ? 23.703 25.906 -2.541 1 27.55 176 LEU B N 1
ATOM 2714 C CA . LEU B 1 176 ? 23.891 27.25 -3.049 1 27.55 176 LEU B CA 1
ATOM 2715 C C . LEU B 1 176 ? 25.297 27.766 -2.74 1 27.55 176 LEU B C 1
ATOM 2717 O O . LEU B 1 176 ? 25.906 28.469 -3.557 1 27.55 176 LEU B O 1
ATOM 2721 N N . MET B 1 177 ? 25.656 27.859 -1.441 1 22.19 177 MET B N 1
ATOM 2722 C CA . MET B 1 177 ? 26.766 28.797 -1.362 1 22.19 177 MET B CA 1
ATOM 2723 C C . MET B 1 177 ? 28.047 28.156 -1.873 1 22.19 177 MET B C 1
ATOM 2725 O O . MET B 1 177 ? 28.281 26.953 -1.676 1 22.19 177 MET B O 1
#

Organism: Polarella glacialis (NCBI:txid89957)

Sequence (354 aa):
MEATLLRLRSDHQQQQDHPSASCQNQTHHTPQGAQGSLADDFCRLWRSGEMSDVVLKVGRDELQAHRLVLAVRSPVFKQMLAAPMSEKATGIVEIGDMSIEVARLLCEFMYTDTIKGQEGAQDASVISELLRAAAKYECAGLVQLCSDRARPLIAVENSTEWITIATQLKPQTTLLMMEATLLRLRSDHQQQQDHPSASCQNQTHHTPQGAQGSLADDFCRLWRSGEMSDVVLKVGRDELQAHRLVLAVRSPVFKQMLAAPMSEKATGIVEIGDMSIEVARLLCEFMYTDTIKGQEGAQDASVISELLRAAAKYECAGLVQLCSDRARPLIAVENSTEWITIATQLKPQTTLLM

Solvent-accessible surface area (backbone atoms only — not comparable to full-atom values): 20950 Å² total; per-residue (Å²): 135,83,79,74,74,76,77,78,75,78,76,76,76,77,78,73,74,70,77,71,80,63,76,63,70,68,66,66,72,58,78,66,85,68,47,61,49,58,36,53,38,39,41,52,38,53,73,67,43,65,86,45,44,25,36,39,32,29,79,95,44,76,44,67,38,41,54,68,56,46,29,61,54,11,67,51,44,29,61,73,60,60,61,85,56,58,76,79,46,59,44,76,45,83,38,85,87,57,53,60,70,42,51,51,50,54,49,43,27,61,42,45,65,43,76,76,66,58,76,62,65,64,37,66,70,49,38,53,53,37,35,53,49,21,58,72,39,52,25,51,47,53,33,52,53,40,52,62,63,43,46,67,55,41,69,65,56,70,58,69,71,51,48,53,56,52,62,69,43,69,70,76,75,67,68,77,124,134,85,77,75,78,77,74,77,75,78,74,76,75,75,75,74,75,69,78,74,78,62,75,64,72,68,66,67,71,60,79,67,85,72,48,62,49,58,36,53,37,38,41,51,39,53,74,66,44,66,86,46,44,25,35,40,34,30,80,93,42,76,41,66,37,41,56,68,56,45,30,61,54,10,67,51,44,30,60,73,61,60,61,87,56,58,76,79,45,61,43,76,44,82,39,84,87,59,54,60,69,43,52,50,49,53,48,41,27,61,41,44,67,43,77,77,66,57,75,61,66,64,38,67,68,48,37,52,52,37,35,51,50,22,55,70,38,52,25,52,48,53,34,51,53,40,51,61,62,43,47,67,55,41,69,66,58,71,57,69,69,52,49,54,56,52,63,68,44,72,69,74,74,66,68,76,122

Foldseek 3Di:
DDPPPPPPPPPPPPPPPPPDLCCPPPCPCPPDPPPDDQLRVLLVCQVVLPPFQEWEAEPPDIGTDHLVLLLVQFVQSVVVSVPDDDPRHRHYDYDHQAHPVLVVQVRSCSRHVDRPRVPPLLDLVSLLSNLVVCVVRVRVSSVVVSCVNCVVVCVPDDVPVVVVSVVVVPPPPPPPD/DPPPPPPPPPPPPPPPPPPDQCCPPPCPCPPDPPDDDQLRVLLVCQVVLPPFQEWEAEPPDIGTDHLVLLLVQFVQSVVVSVPDDDPRHRHYHYDHQAHPVLVVQVRSCSRHVDRPRVPPLLDLVSLLSNLVVCVVRVRVSSVVVSCVNCVVVCVPDDVPVVVVSVVVVPPPPVPPD

InterPro domains:
  IPR000210 BTB/POZ domain [PF00651] (45-148)
  IPR000210 BTB/POZ domain [PS50097] (52-119)
  IPR000210 BTB/POZ domain [SM00225] (52-154)
  IPR011333 SKP1/BTB/POZ domain superfamily [G3DSA:3.30.710.10] (19-175)
  IPR011333 SKP1/BTB/POZ domain superfamily [SSF54695] (34-148)

Radius of gyration: 26.58 Å; Cα contacts (8 Å, |Δi|>4): 371; chains: 2; bounding box: 73×112×71 Å

Secondary structure (DSSP, 8-state):
------------------------------SS-----HHHHHHHHHHHTTT--EEEEETTEEEEE-HHHHHHH-HHHHHHT-S---TT-PEEEEE-SS-HHHHHHHHHHHHHSS---TTGGGSHHHHHHHHHHHHHTT-HHHHHHHHHHHHHHHHHS-HHHHHHHHHHS--S-----/-------------------------------S-----HHHHHHHHHHHTTT--EEEEETTEEEEE-HHHHHHH-HHHHHHT-S---TT--EEEEE-SS-HHHHHHHHHHHHHSS---TTGGGSHHHHHHHHHHHHHTT-HHHHHHHHHHHHHHHHHS-HHHHHHHHHHS--S-----